Protein AF-A0A957IAV3-F1 (afdb_monomer)

Solvent-accessible surface area (backbone atoms only — not comparable to full-atom values): 12552 Å² total; per-residue (Å²): 127,67,93,88,61,56,62,47,82,46,64,81,56,90,71,54,72,67,38,50,51,42,23,48,51,36,22,53,51,32,30,63,71,33,34,33,56,62,55,10,52,50,42,13,27,52,41,26,57,69,34,88,86,41,91,60,59,61,33,72,31,67,40,79,50,69,76,49,88,79,44,55,89,37,64,67,85,51,81,76,72,75,71,65,86,61,83,60,73,84,53,47,44,76,43,73,88,25,53,22,56,80,76,81,78,80,64,60,70,59,53,51,51,52,39,52,43,74,70,36,90,85,54,88,76,85,87,86,84,78,68,87,90,75,43,64,58,31,53,52,19,47,35,71,75,59,43,90,60,94,69,101,74,86,87,67,80,61,74,93,81,47,61,80,83,50,50,46,57,56,51,20,54,53,36,44,72,64,73,50,83,43,20,57,60,22,21,55,42,45,63,44,80,92,49,59,71,66,62,28,48,54,55,22,49,66,42,68,109

Sequence (209 aa):
LAAGIPAVVAMQFSILDSSGIALAGAFYAALARGETLAAAVQAGRVALAQSDEGPGYDWGVPALYLRVPALQLVDPAGAVPPPPAGVSPAALINMQGLPLPRHFVGRKPELRQLRRALRDNQVKAVFVRGIGGIGKSSVVARLIQRPGTPLDGVLTIRGHEVDALDIPLKLASFLQGQGQPGHAAAASLLLDSRRDPASRAQQAAALVA

Radius of gyration: 25.56 Å; Cα contacts (8 Å, |Δi|>4): 225; chains: 1; bounding box: 59×38×64 Å

Secondary structure (DSSP, 8-state):
--TT--EEEEESS---HHHHHHHHHHHHHHHHTT-BHHHHHHHHHHHHHT-TTS-S-GGGSEEEEESSTT-B---TTS--PPPPS---GGGEEEETTEEEESS----HHHHHHHHHHHH-TT---------TTSSHHHHHHHHHHS-SS--S------TTSS-GGGHHHHHHHHHHHH--TTHHHHHHHHH-TTS-HHHHHHHHHHTT-

Structure (mmCIF, N/CA/C/O backbone):
data_AF-A0A957IAV3-F1
#
_entry.id   AF-A0A957IAV3-F1
#
loop_
_atom_site.group_PDB
_atom_site.id
_atom_site.type_symbol
_atom_site.label_atom_id
_atom_site.label_alt_id
_atom_site.label_comp_id
_atom_site.label_asym_id
_atom_site.label_entity_id
_atom_site.label_seq_id
_atom_site.pdbx_PDB_ins_code
_atom_site.Cartn_x
_atom_site.Cartn_y
_atom_site.Cartn_z
_atom_site.occupancy
_atom_site.B_iso_or_equiv
_atom_site.auth_seq_id
_atom_site.auth_comp_id
_atom_site.auth_asym_id
_atom_site.auth_atom_id
_atom_site.pdbx_PDB_model_num
ATOM 1 N N . LEU A 1 1 ? 21.233 -20.287 -18.070 1.00 60.69 1 LEU A N 1
ATOM 2 C CA . LEU A 1 1 ? 19.858 -19.882 -18.454 1.00 60.69 1 LEU A CA 1
ATOM 3 C C . LEU A 1 1 ? 19.010 -21.138 -18.588 1.00 60.69 1 LEU A C 1
ATOM 5 O O . LEU A 1 1 ? 19.394 -21.995 -19.378 1.00 60.69 1 LEU A O 1
ATOM 9 N N . ALA A 1 2 ? 17.925 -21.266 -17.816 1.00 63.84 2 ALA A N 1
ATOM 10 C CA . ALA A 1 2 ? 16.973 -22.369 -17.978 1.00 63.84 2 ALA A CA 1
ATOM 11 C C . ALA A 1 2 ? 16.445 -22.416 -19.425 1.00 63.84 2 ALA A C 1
ATOM 13 O O . ALA A 1 2 ? 16.396 -21.384 -20.104 1.00 63.84 2 ALA A O 1
ATOM 14 N N . ALA A 1 3 ? 16.091 -23.606 -19.911 1.00 71.62 3 ALA A N 1
ATOM 15 C CA . ALA A 1 3 ? 15.518 -23.763 -21.244 1.00 71.62 3 ALA A CA 1
ATO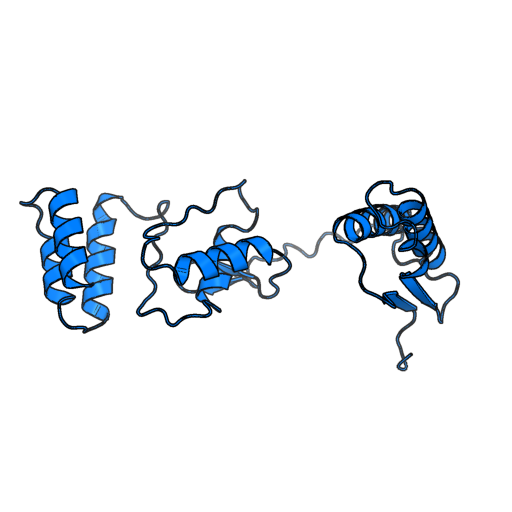M 16 C C . ALA A 1 3 ? 14.250 -22.893 -21.375 1.00 71.62 3 ALA A C 1
ATOM 18 O O . ALA A 1 3 ? 13.394 -22.917 -20.497 1.00 71.62 3 ALA A O 1
ATOM 19 N N . GLY A 1 4 ? 14.163 -22.093 -22.443 1.00 81.06 4 GLY A N 1
ATOM 20 C CA . GLY A 1 4 ? 12.996 -21.252 -22.746 1.00 81.06 4 GLY A CA 1
ATOM 21 C C . GLY A 1 4 ? 13.085 -19.772 -22.352 1.00 81.06 4 GLY A C 1
ATOM 22 O O . GLY A 1 4 ? 12.219 -19.008 -22.763 1.00 81.06 4 GLY A O 1
ATOM 23 N N . ILE A 1 5 ? 14.117 -19.322 -21.625 1.00 87.75 5 ILE A N 1
ATOM 24 C CA . ILE A 1 5 ? 14.277 -17.890 -21.297 1.00 87.75 5 ILE A CA 1
ATOM 25 C C . ILE A 1 5 ? 15.176 -17.202 -22.348 1.00 87.75 5 ILE A C 1
ATOM 27 O O . ILE A 1 5 ? 16.364 -17.543 -22.431 1.00 87.75 5 ILE A O 1
ATOM 31 N N . PRO A 1 6 ? 14.659 -16.241 -23.145 1.00 89.19 6 PRO A N 1
ATOM 32 C CA . PRO A 1 6 ? 15.409 -15.620 -24.243 1.00 89.19 6 PRO A CA 1
ATOM 33 C C . PRO A 1 6 ? 16.431 -14.577 -23.769 1.00 89.19 6 PRO A C 1
ATOM 35 O O . PRO A 1 6 ? 17.446 -14.361 -24.436 1.00 89.19 6 PRO A O 1
ATOM 38 N N . ALA A 1 7 ? 16.181 -13.950 -22.617 1.00 92.12 7 ALA A N 1
ATOM 39 C CA . ALA A 1 7 ? 17.055 -12.952 -22.022 1.00 92.12 7 ALA A CA 1
ATOM 40 C C . ALA A 1 7 ? 16.831 -12.812 -20.511 1.00 92.12 7 ALA A C 1
ATOM 42 O O . ALA A 1 7 ? 15.720 -13.017 -20.025 1.00 92.12 7 ALA A O 1
ATOM 43 N N . VAL A 1 8 ? 17.875 -12.421 -19.779 1.00 92.56 8 VAL A N 1
ATOM 44 C CA . VAL A 1 8 ? 17.802 -12.046 -18.360 1.00 92.56 8 VAL A CA 1
ATOM 45 C C . VAL A 1 8 ? 18.617 -10.779 -18.137 1.00 92.56 8 VAL A C 1
ATOM 47 O O . VAL A 1 8 ? 19.818 -10.766 -18.408 1.00 92.56 8 VAL A O 1
ATOM 50 N N . VAL A 1 9 ? 17.971 -9.741 -17.603 1.00 93.75 9 VAL A N 1
ATOM 51 C CA . VAL A 1 9 ? 18.652 -8.604 -16.972 1.00 93.75 9 VAL A CA 1
ATOM 52 C C . VAL A 1 9 ? 18.770 -8.918 -15.485 1.00 93.75 9 VAL A C 1
ATOM 54 O O . VAL A 1 9 ? 17.770 -9.193 -14.823 1.00 93.75 9 VAL A O 1
ATOM 57 N N . ALA A 1 10 ? 19.991 -8.917 -14.971 1.00 93.25 10 ALA A N 1
ATOM 58 C CA . ALA A 1 10 ? 20.317 -9.216 -13.585 1.00 93.25 10 ALA A CA 1
ATOM 59 C C . ALA A 1 10 ? 21.089 -8.055 -12.949 1.00 93.25 10 ALA A C 1
ATOM 61 O O . ALA A 1 10 ? 21.640 -7.206 -13.648 1.00 93.25 10 ALA A O 1
ATOM 62 N N . MET A 1 11 ? 21.164 -8.061 -11.620 1.00 93.88 11 MET A N 1
ATOM 63 C CA . MET A 1 11 ? 22.037 -7.178 -10.846 1.00 93.88 11 MET A CA 1
ATOM 64 C C . MET A 1 11 ? 23.068 -8.049 -10.133 1.00 93.88 11 MET A C 1
ATOM 66 O O . MET A 1 11 ? 22.683 -8.936 -9.372 1.00 93.88 11 MET A O 1
ATOM 70 N N . GLN A 1 12 ? 24.361 -7.839 -10.399 1.00 88.31 12 GLN A N 1
ATOM 71 C CA . GLN A 1 12 ? 25.426 -8.611 -9.738 1.00 88.31 12 GLN A CA 1
ATOM 72 C C . GLN A 1 12 ? 25.608 -8.211 -8.266 1.00 88.31 12 GLN A C 1
ATOM 74 O O . GLN A 1 12 ? 25.972 -9.038 -7.434 1.00 88.31 12 GLN A O 1
ATOM 79 N N . PHE A 1 13 ? 25.296 -6.956 -7.949 1.00 90.44 13 PHE A N 1
ATOM 80 C CA . PHE A 1 13 ? 25.359 -6.350 -6.624 1.00 90.44 13 PHE A CA 1
ATOM 81 C C . PHE A 1 13 ? 24.107 -5.501 -6.382 1.00 90.44 13 PHE A C 1
ATOM 83 O O . PHE A 1 13 ? 23.303 -5.280 -7.288 1.00 90.44 13 PHE A O 1
ATOM 90 N N . SER A 1 14 ? 23.921 -5.037 -5.147 1.00 90.00 14 SER A N 1
ATOM 91 C CA . SER A 1 14 ? 22.889 -4.036 -4.857 1.00 90.00 14 SER A CA 1
ATOM 92 C C . SER A 1 14 ? 23.377 -2.652 -5.279 1.00 90.00 14 SER A C 1
ATOM 94 O O . SER A 1 14 ? 24.544 -2.336 -5.073 1.00 90.00 14 SER A O 1
ATOM 96 N N . ILE A 1 15 ? 22.472 -1.847 -5.828 1.00 90.75 15 ILE A N 1
ATOM 97 C CA . ILE A 1 15 ? 22.688 -0.429 -6.148 1.00 90.75 15 ILE A CA 1
ATOM 98 C C . ILE A 1 15 ? 21.859 0.442 -5.202 1.00 90.75 15 ILE A C 1
ATOM 100 O O . ILE A 1 15 ? 20.931 -0.059 -4.554 1.00 90.75 15 ILE A O 1
ATOM 104 N N . LEU A 1 16 ? 22.171 1.735 -5.123 1.00 89.38 16 LEU A N 1
ATOM 105 C CA . LEU A 1 16 ? 21.361 2.687 -4.357 1.00 89.38 16 LEU A CA 1
ATOM 106 C C . LEU A 1 16 ? 19.964 2.868 -4.972 1.00 89.38 16 LEU A C 1
ATOM 108 O O . LEU A 1 16 ? 19.760 2.651 -6.167 1.00 89.38 16 LEU A O 1
ATOM 112 N N . ASP A 1 17 ? 18.998 3.317 -4.165 1.00 87.75 17 ASP A N 1
ATOM 113 C CA . ASP A 1 17 ? 17.632 3.590 -4.640 1.00 87.75 17 ASP A CA 1
ATOM 114 C C . ASP A 1 17 ? 17.621 4.675 -5.739 1.00 87.75 17 ASP A C 1
ATOM 116 O O . ASP A 1 17 ? 16.928 4.514 -6.744 1.00 87.75 17 ASP A O 1
ATOM 120 N N . SER A 1 18 ? 18.423 5.741 -5.595 1.00 88.56 18 SER A N 1
ATOM 121 C CA . SER A 1 18 ? 18.593 6.800 -6.609 1.00 88.56 18 SER A CA 1
ATOM 122 C C . SER A 1 18 ? 19.147 6.240 -7.922 1.00 88.56 18 SER A C 1
ATOM 124 O O . SER A 1 18 ? 18.576 6.459 -8.991 1.00 88.56 18 SER A O 1
ATOM 126 N N . SER A 1 19 ? 20.193 5.418 -7.837 1.00 92.75 19 SER A N 1
ATOM 127 C CA . SER A 1 19 ? 20.778 4.699 -8.971 1.00 92.75 19 SER A CA 1
ATOM 128 C C . SER A 1 19 ? 19.761 3.772 -9.640 1.00 92.75 19 SER A C 1
ATOM 130 O O . SER A 1 19 ? 19.657 3.738 -10.864 1.00 92.75 19 SER A O 1
ATOM 132 N N . GLY A 1 20 ? 18.938 3.070 -8.858 1.00 92.06 20 GLY A N 1
ATOM 133 C CA . GLY A 1 20 ? 17.846 2.245 -9.372 1.00 92.06 20 GLY A CA 1
ATOM 134 C C . GLY A 1 20 ? 16.803 3.044 -10.155 1.00 92.06 20 GLY A C 1
ATOM 135 O O . GLY A 1 20 ? 16.347 2.582 -11.202 1.00 92.06 20 GLY A O 1
ATOM 136 N N . ILE A 1 21 ? 16.457 4.249 -9.693 1.00 92.31 21 ILE A N 1
ATOM 137 C CA . ILE A 1 21 ? 15.542 5.159 -10.397 1.00 92.31 21 ILE A CA 1
ATOM 138 C C . ILE A 1 21 ? 16.163 5.631 -11.717 1.00 92.31 21 ILE A C 1
ATOM 140 O O . ILE A 1 21 ? 15.499 5.546 -12.751 1.00 92.31 21 ILE A O 1
ATOM 144 N N . ALA A 1 22 ? 17.425 6.071 -11.707 1.00 93.62 22 ALA A N 1
ATOM 145 C CA . ALA A 1 22 ? 18.131 6.525 -12.908 1.00 93.62 22 ALA A CA 1
ATOM 146 C C . ALA A 1 22 ? 18.255 5.406 -13.957 1.00 93.62 22 ALA A C 1
ATOM 148 O O . ALA A 1 22 ? 17.904 5.594 -15.127 1.00 93.62 22 ALA A O 1
ATOM 149 N N . LEU A 1 23 ? 18.669 4.213 -13.516 1.00 95.50 23 LEU A N 1
ATOM 150 C CA . LEU A 1 23 ? 18.754 3.017 -14.348 1.00 95.50 23 LEU A CA 1
ATOM 151 C C . LEU A 1 23 ? 17.400 2.682 -14.975 1.00 95.50 23 LEU A C 1
ATOM 153 O O . LEU A 1 23 ? 17.315 2.512 -16.189 1.00 95.50 23 LEU A O 1
ATOM 157 N N . ALA A 1 24 ? 16.345 2.596 -14.159 1.00 96.06 24 ALA A N 1
ATOM 158 C CA . ALA A 1 24 ? 15.004 2.269 -14.627 1.00 96.06 24 ALA A CA 1
ATOM 159 C C . ALA A 1 24 ? 14.477 3.320 -15.611 1.00 96.06 24 ALA A C 1
ATOM 161 O O . ALA A 1 24 ? 13.909 2.952 -16.637 1.00 96.06 24 ALA A O 1
ATOM 162 N N . GLY A 1 25 ? 14.694 4.608 -15.334 1.00 96.75 25 GLY A N 1
ATOM 163 C CA . GLY A 1 25 ? 14.275 5.704 -16.203 1.00 96.75 25 GLY A CA 1
ATOM 164 C C . GLY A 1 25 ? 14.859 5.580 -17.609 1.00 96.75 25 GLY A C 1
ATOM 165 O O . GLY A 1 25 ? 14.109 5.533 -18.582 1.00 96.75 25 GLY A O 1
ATOM 166 N N . ALA A 1 26 ? 16.183 5.451 -17.720 1.00 97.56 26 ALA A N 1
ATOM 167 C CA . ALA A 1 26 ? 16.849 5.325 -19.015 1.00 97.56 26 ALA A CA 1
ATOM 168 C C . ALA A 1 26 ? 16.538 3.992 -19.716 1.00 97.56 26 ALA A C 1
ATOM 170 O O . ALA A 1 26 ? 16.242 3.976 -20.912 1.00 97.56 26 ALA A O 1
ATOM 171 N N . PHE A 1 27 ? 16.545 2.883 -18.971 1.00 97.75 27 PHE A N 1
ATOM 172 C CA . PHE A 1 27 ? 16.258 1.549 -19.497 1.00 97.75 27 PHE A CA 1
ATOM 173 C C . PHE A 1 27 ? 14.838 1.446 -20.070 1.00 97.75 27 PHE A C 1
ATOM 175 O O . PHE A 1 27 ? 14.659 1.031 -21.216 1.00 97.75 27 PHE A O 1
ATOM 182 N N . TYR A 1 28 ? 13.816 1.852 -19.308 1.00 97.12 28 TYR A N 1
ATOM 183 C CA . TYR A 1 28 ? 12.432 1.787 -19.780 1.00 97.12 28 TYR A CA 1
ATOM 184 C C . TYR A 1 28 ? 12.137 2.823 -20.866 1.00 97.12 28 TYR A C 1
ATOM 186 O O . TYR A 1 28 ? 11.334 2.532 -21.749 1.00 97.12 28 TYR A O 1
ATOM 194 N N . ALA A 1 29 ? 12.801 3.984 -20.865 1.00 97.38 29 ALA A N 1
ATOM 195 C CA . ALA A 1 29 ? 12.681 4.948 -21.959 1.00 97.38 29 ALA A CA 1
ATOM 196 C C . ALA A 1 29 ? 13.213 4.382 -23.286 1.00 97.38 29 ALA A C 1
ATOM 198 O O . ALA A 1 29 ? 12.552 4.517 -24.314 1.00 97.38 29 ALA A O 1
ATOM 199 N N . ALA A 1 30 ? 14.368 3.712 -23.267 1.00 97.38 30 ALA A N 1
ATOM 200 C CA . ALA A 1 30 ? 14.921 3.040 -24.441 1.00 97.38 30 ALA A CA 1
ATOM 201 C C . ALA A 1 30 ? 13.989 1.928 -24.953 1.00 97.38 30 ALA A C 1
ATOM 203 O O . ALA A 1 30 ? 13.666 1.886 -26.140 1.00 97.38 30 ALA A O 1
ATOM 204 N N . LEU A 1 31 ? 13.470 1.082 -24.054 1.00 96.19 31 LEU A N 1
ATOM 205 C CA . LEU A 1 31 ? 12.482 0.066 -24.430 1.00 96.19 31 LEU A CA 1
ATOM 206 C C . LEU A 1 31 ? 11.215 0.683 -25.025 1.00 96.19 31 LEU A C 1
ATOM 208 O O . LEU A 1 31 ? 10.731 0.199 -26.038 1.00 96.19 31 LEU A O 1
ATOM 212 N N . ALA A 1 32 ? 10.690 1.761 -24.440 1.00 94.06 32 ALA A N 1
ATOM 213 C CA . ALA A 1 32 ? 9.497 2.435 -24.949 1.00 94.06 32 ALA A CA 1
ATOM 214 C C . ALA A 1 32 ? 9.692 3.006 -26.366 1.00 94.06 32 ALA A C 1
ATOM 216 O O . ALA A 1 32 ? 8.729 3.100 -27.120 1.00 94.06 32 ALA A O 1
ATOM 217 N N . ARG A 1 33 ? 10.932 3.341 -26.751 1.00 94.75 33 ARG A N 1
ATOM 218 C CA . ARG A 1 33 ? 11.301 3.731 -28.123 1.00 94.75 33 ARG A CA 1
ATOM 219 C C . ARG A 1 33 ? 11.495 2.547 -29.079 1.00 94.75 33 ARG A C 1
ATOM 221 O O . ARG A 1 33 ? 11.858 2.760 -30.230 1.00 94.75 33 ARG A O 1
ATOM 228 N N . GLY A 1 34 ? 11.272 1.314 -28.625 1.00 94.12 34 GLY A N 1
ATOM 229 C CA . GLY A 1 34 ? 11.475 0.101 -29.418 1.00 94.12 34 GLY A CA 1
ATOM 230 C C . GLY A 1 34 ? 12.934 -0.321 -29.559 1.00 94.12 34 GLY A C 1
ATOM 231 O O . GLY A 1 34 ? 13.271 -1.111 -30.442 1.00 94.12 34 GLY A O 1
ATOM 232 N N . GLU A 1 35 ? 13.831 0.200 -28.723 1.00 95.94 35 GLU A N 1
ATOM 233 C CA . GLU A 1 35 ? 15.232 -0.205 -28.766 1.00 95.94 35 GLU A CA 1
ATOM 234 C C . GLU A 1 35 ? 15.403 -1.673 -28.333 1.00 95.94 35 GLU A C 1
ATOM 236 O O . GLU A 1 35 ? 14.577 -2.255 -27.620 1.00 95.94 35 GLU A O 1
ATOM 241 N N . THR A 1 36 ? 16.499 -2.298 -28.773 1.00 95.88 36 THR A N 1
ATOM 242 C CA . THR A 1 36 ? 16.826 -3.669 -28.361 1.00 95.88 36 THR A CA 1
ATOM 243 C C . THR A 1 36 ? 17.108 -3.728 -26.863 1.00 95.88 36 THR A C 1
ATOM 245 O O . THR A 1 36 ? 17.552 -2.756 -26.249 1.00 95.88 36 THR A O 1
ATOM 248 N N . LEU A 1 37 ? 16.931 -4.905 -26.262 1.00 95.31 37 LEU A N 1
ATOM 249 C CA . LEU A 1 37 ? 17.225 -5.094 -24.843 1.00 95.31 37 LEU A CA 1
ATOM 250 C C . LEU A 1 37 ? 18.690 -4.764 -24.494 1.00 95.31 37 LEU A C 1
ATOM 252 O O . LEU A 1 37 ? 18.966 -4.243 -23.416 1.00 95.31 37 LEU A O 1
ATOM 256 N N . ALA A 1 38 ? 19.624 -5.022 -25.416 1.00 95.69 38 ALA A N 1
ATOM 257 C CA . ALA A 1 38 ? 21.028 -4.646 -25.265 1.00 95.69 38 ALA A CA 1
ATOM 258 C C . ALA A 1 38 ? 21.224 -3.123 -25.227 1.00 95.69 38 ALA A C 1
ATOM 260 O O . ALA A 1 38 ? 21.911 -2.622 -24.336 1.00 95.69 38 ALA A O 1
ATOM 261 N N . ALA A 1 39 ? 20.590 -2.395 -26.151 1.00 96.62 39 ALA A N 1
ATOM 262 C CA . ALA A 1 39 ? 20.636 -0.936 -26.191 1.00 96.62 39 ALA A CA 1
ATOM 263 C C . ALA A 1 39 ? 20.006 -0.319 -24.935 1.00 96.62 39 ALA A C 1
ATOM 265 O O . ALA A 1 39 ? 20.594 0.575 -24.331 1.00 96.62 39 ALA A O 1
ATOM 266 N N . ALA A 1 40 ? 18.889 -0.873 -24.461 1.00 97.50 40 ALA A N 1
ATOM 267 C CA . ALA A 1 40 ? 18.248 -0.417 -23.234 1.00 97.50 40 ALA A CA 1
ATOM 268 C C . ALA A 1 40 ? 19.137 -0.598 -21.993 1.00 97.50 40 ALA A C 1
ATOM 270 O O . ALA A 1 40 ? 19.259 0.323 -21.183 1.00 97.50 40 ALA A O 1
ATOM 271 N N . VAL A 1 41 ? 19.803 -1.754 -21.840 1.00 96.94 41 VAL A N 1
ATOM 272 C CA . VAL A 1 41 ? 20.773 -1.953 -20.745 1.00 96.94 41 VAL A CA 1
ATOM 273 C C . VAL A 1 41 ? 21.937 -0.977 -20.876 1.00 96.94 41 VAL A C 1
ATOM 275 O O . VAL A 1 41 ? 22.348 -0.394 -19.875 1.00 96.94 41 VAL A O 1
ATOM 278 N N . GLN A 1 42 ? 22.441 -0.753 -22.091 1.00 97.25 42 GLN A N 1
ATOM 279 C CA . GLN A 1 42 ? 23.523 0.197 -22.324 1.00 97.25 42 GLN A CA 1
ATOM 280 C C . GLN A 1 42 ? 23.124 1.631 -21.947 1.00 97.25 42 GLN A C 1
ATOM 282 O O . GLN A 1 42 ? 23.876 2.293 -21.236 1.00 97.25 42 GLN A O 1
ATOM 287 N N . ALA A 1 43 ? 21.937 2.091 -22.347 1.00 97.75 43 ALA A N 1
ATOM 288 C CA . ALA A 1 43 ? 21.401 3.394 -21.955 1.00 97.75 43 ALA A CA 1
ATOM 289 C C . ALA A 1 43 ? 21.296 3.519 -20.426 1.00 97.75 43 ALA A C 1
ATOM 291 O O . ALA A 1 43 ? 21.694 4.529 -19.848 1.00 97.75 43 ALA A O 1
ATOM 292 N N . GLY A 1 44 ? 20.843 2.452 -19.767 1.00 96.75 44 GLY A N 1
ATOM 293 C CA . GLY A 1 44 ? 20.824 2.338 -18.314 1.00 96.75 44 GLY A CA 1
ATOM 294 C C . GLY A 1 44 ? 22.200 2.497 -17.660 1.00 96.75 44 GLY A C 1
ATOM 295 O O . GLY A 1 44 ? 22.349 3.249 -16.700 1.00 96.75 44 GLY A O 1
ATOM 296 N N . ARG A 1 45 ? 23.228 1.830 -18.198 1.00 96.44 45 ARG A N 1
ATOM 297 C CA . ARG A 1 45 ? 24.611 1.954 -17.705 1.00 96.44 45 ARG A CA 1
ATOM 298 C C . ARG A 1 45 ? 25.174 3.358 -17.907 1.00 96.44 45 ARG A C 1
ATOM 300 O O . ARG A 1 45 ? 25.835 3.867 -17.011 1.00 96.44 45 ARG A O 1
ATOM 307 N N . VAL A 1 46 ? 24.894 3.991 -19.047 1.00 96.44 46 VAL A N 1
ATOM 308 C CA . VAL A 1 46 ? 25.306 5.379 -19.312 1.00 96.44 46 VAL A CA 1
ATOM 309 C C . VAL A 1 46 ? 24.665 6.332 -18.304 1.00 96.44 46 VAL A C 1
ATOM 311 O O . VAL A 1 46 ? 25.371 7.149 -17.723 1.00 96.44 46 VAL A O 1
ATOM 314 N N . ALA A 1 47 ? 23.367 6.180 -18.024 1.00 95.38 47 ALA A N 1
ATOM 315 C CA . ALA A 1 47 ? 22.681 6.997 -17.024 1.00 95.38 47 ALA A CA 1
ATOM 316 C C . ALA A 1 47 ? 23.274 6.823 -15.617 1.00 95.38 47 ALA A C 1
ATOM 318 O O . ALA A 1 47 ? 23.435 7.798 -14.892 1.00 95.38 47 ALA A O 1
ATOM 319 N N . LEU A 1 48 ? 23.657 5.598 -15.245 1.00 94.50 48 LEU A N 1
ATOM 320 C CA . LEU A 1 48 ? 24.360 5.341 -13.986 1.00 94.50 48 LEU A CA 1
ATOM 321 C C . LEU A 1 48 ? 25.756 5.971 -13.949 1.00 94.50 48 LEU A C 1
ATOM 323 O O . LEU A 1 48 ? 26.153 6.494 -12.914 1.00 94.50 48 LEU A O 1
ATOM 327 N N . ALA A 1 49 ? 26.495 5.931 -15.059 1.00 92.06 49 ALA A N 1
ATOM 328 C CA . ALA A 1 49 ? 27.827 6.526 -15.154 1.00 92.06 49 ALA A CA 1
ATOM 329 C C . ALA A 1 49 ? 27.796 8.065 -15.102 1.00 92.06 49 ALA A C 1
ATOM 331 O O . ALA A 1 49 ? 28.768 8.679 -14.679 1.00 92.06 49 ALA A O 1
ATOM 332 N N . GLN A 1 50 ? 26.690 8.676 -15.531 1.00 90.31 50 GLN A N 1
ATOM 333 C CA . GLN A 1 50 ? 26.474 10.127 -15.534 1.00 90.31 50 GLN A CA 1
ATOM 334 C C . GLN A 1 50 ? 25.744 10.638 -14.282 1.00 90.31 50 GLN A C 1
ATOM 336 O O . GLN A 1 50 ? 25.481 11.831 -14.172 1.00 90.31 50 GLN A O 1
ATOM 341 N N . SER A 1 51 ? 25.364 9.751 -13.362 1.00 85.25 51 SER A N 1
ATOM 342 C CA . SER A 1 51 ? 24.595 10.113 -12.175 1.00 85.25 51 SER A CA 1
ATOM 343 C C . SER A 1 51 ? 25.502 10.656 -11.072 1.00 85.25 51 SER A C 1
ATOM 345 O O . SER A 1 51 ? 26.229 9.887 -10.444 1.00 85.25 51 SER A O 1
ATOM 347 N N . ASP A 1 52 ? 25.348 11.937 -10.738 1.00 78.94 52 ASP A N 1
ATOM 348 C CA . ASP A 1 52 ? 26.064 12.586 -9.626 1.00 78.94 52 ASP A CA 1
ATOM 349 C C . ASP A 1 52 ? 25.616 12.087 -8.236 1.00 78.94 52 ASP A C 1
ATOM 351 O O . ASP A 1 52 ? 26.337 12.219 -7.251 1.00 78.94 52 ASP A O 1
ATOM 355 N N . GLU A 1 53 ? 24.427 11.483 -8.143 1.00 75.94 53 GLU A N 1
ATOM 356 C CA . GLU A 1 53 ? 23.858 10.963 -6.888 1.00 75.94 53 GLU A CA 1
ATOM 357 C C . GLU A 1 53 ? 24.267 9.511 -6.568 1.00 75.94 53 GLU A C 1
ATOM 359 O O . GLU A 1 53 ? 23.850 8.954 -5.548 1.00 75.94 53 GLU A O 1
ATOM 364 N N . GLY A 1 54 ? 25.021 8.860 -7.460 1.00 71.69 54 GLY A N 1
ATOM 365 C CA . GLY A 1 54 ? 25.428 7.460 -7.332 1.00 71.69 54 GLY A CA 1
ATOM 366 C C . GLY A 1 54 ? 26.887 7.315 -6.892 1.00 71.69 54 GLY A C 1
ATOM 367 O O . GLY A 1 54 ? 27.662 8.263 -6.972 1.00 71.69 54 GLY A O 1
ATOM 368 N N . PRO A 1 55 ? 27.329 6.112 -6.495 1.00 76.56 55 PRO A N 1
ATOM 369 C CA . PRO A 1 55 ? 28.705 5.885 -6.055 1.00 76.56 55 PRO A CA 1
ATOM 370 C C . PRO A 1 55 ? 29.733 5.873 -7.211 1.00 76.56 55 PRO A C 1
ATOM 372 O O . PRO A 1 55 ? 30.894 5.529 -7.007 1.00 76.56 55 PRO A O 1
ATOM 375 N N . GLY A 1 56 ? 29.324 6.207 -8.441 1.00 78.12 56 GLY A N 1
ATOM 376 C CA . GLY A 1 56 ? 30.184 6.298 -9.628 1.00 78.12 56 GLY A CA 1
ATOM 377 C C . GLY A 1 56 ? 30.571 4.962 -10.276 1.00 78.12 56 GLY A C 1
ATOM 378 O O . GLY A 1 56 ? 30.993 4.945 -11.429 1.00 78.12 56 GLY A O 1
ATOM 379 N N . TYR A 1 57 ? 30.392 3.829 -9.590 1.00 86.19 57 TYR A N 1
ATOM 380 C CA . TYR A 1 57 ? 30.713 2.488 -10.109 1.00 86.19 57 TYR A CA 1
ATOM 381 C C . TYR A 1 57 ? 29.492 1.586 -10.349 1.00 86.19 57 TYR A C 1
ATOM 383 O O . TYR A 1 57 ? 29.633 0.489 -10.890 1.00 86.19 57 TYR A O 1
ATOM 391 N N . ASP A 1 58 ? 28.282 2.049 -10.018 1.00 92.06 58 ASP A N 1
ATOM 392 C CA . ASP A 1 58 ? 27.049 1.264 -10.184 1.00 92.06 58 ASP A CA 1
ATOM 393 C C . ASP A 1 58 ? 26.760 0.901 -11.649 1.00 92.06 58 ASP A C 1
ATOM 395 O O . ASP A 1 58 ? 26.073 -0.083 -11.919 1.00 92.06 58 ASP A O 1
ATOM 399 N N . TRP A 1 59 ? 27.329 1.629 -12.615 1.00 93.38 59 TRP A N 1
ATOM 400 C CA . TRP A 1 59 ? 27.178 1.343 -14.046 1.00 93.38 59 TRP A CA 1
ATOM 401 C C . TRP A 1 59 ? 27.647 -0.068 -14.442 1.00 93.38 59 TRP A C 1
ATOM 403 O O . TRP A 1 59 ? 27.149 -0.623 -15.422 1.00 93.38 59 TRP A O 1
ATOM 413 N N . GLY A 1 60 ? 28.576 -0.668 -13.689 1.00 93.06 60 GLY A N 1
ATOM 414 C CA . GLY A 1 60 ? 29.070 -2.027 -13.934 1.00 93.06 60 GLY A CA 1
ATOM 415 C C . GLY A 1 60 ? 28.150 -3.133 -13.402 1.00 93.06 60 GLY A C 1
ATOM 416 O O . GLY A 1 60 ? 28.312 -4.294 -13.771 1.00 93.06 60 GLY A O 1
ATOM 417 N N . VAL A 1 61 ? 27.179 -2.791 -12.550 1.00 95.25 61 VAL A N 1
ATOM 418 C CA . VAL A 1 61 ? 26.354 -3.756 -11.809 1.00 95.25 61 VAL A CA 1
ATOM 419 C C . VAL A 1 61 ? 25.285 -4.456 -12.666 1.00 95.25 61 VAL A C 1
ATOM 421 O O . VAL A 1 61 ? 25.110 -5.673 -12.500 1.00 95.25 61 VAL A O 1
ATOM 424 N N . PRO A 1 62 ? 24.556 -3.768 -13.573 1.00 96.38 62 PRO A N 1
ATOM 425 C CA . PRO A 1 62 ? 23.572 -4.421 -14.429 1.00 96.38 62 PRO A CA 1
ATOM 426 C C . PRO A 1 62 ? 24.250 -5.400 -15.389 1.00 96.38 62 PRO A C 1
ATOM 428 O O . PRO A 1 62 ? 25.090 -5.009 -16.204 1.00 96.38 62 PRO A O 1
ATOM 431 N N . ALA A 1 63 ? 23.852 -6.668 -15.343 1.00 94.94 63 ALA A N 1
ATOM 432 C CA . ALA A 1 63 ? 24.335 -7.721 -16.227 1.00 94.94 63 ALA A CA 1
ATOM 433 C C . ALA A 1 63 ? 23.224 -8.184 -17.168 1.00 94.94 63 ALA A C 1
ATOM 435 O O . ALA A 1 63 ? 22.081 -8.372 -16.756 1.00 94.94 63 ALA A O 1
ATOM 436 N N . LEU A 1 64 ? 23.569 -8.397 -18.435 1.00 94.56 64 LEU A N 1
ATOM 437 C CA . LEU A 1 64 ? 22.636 -8.862 -19.450 1.00 94.56 64 LEU A CA 1
ATOM 438 C C . LEU A 1 64 ? 23.106 -10.201 -20.013 1.00 94.56 64 LEU A C 1
ATOM 440 O O . LEU A 1 64 ? 24.190 -10.299 -20.582 1.00 94.56 64 LEU A O 1
ATOM 444 N N . TYR A 1 65 ? 22.258 -11.216 -19.885 1.00 92.69 65 TYR A N 1
ATOM 445 C CA . TYR A 1 65 ? 22.447 -12.524 -20.497 1.00 92.69 65 TYR A CA 1
ATOM 446 C C . TYR A 1 65 ? 21.451 -12.666 -21.644 1.00 92.69 65 TYR A C 1
ATOM 448 O O . TYR A 1 65 ? 20.244 -12.718 -21.407 1.00 92.69 65 TYR A O 1
ATOM 456 N N . LEU A 1 66 ? 21.947 -12.731 -22.879 1.00 91.19 66 LEU A N 1
ATOM 457 C CA . LEU A 1 66 ? 21.126 -12.861 -24.083 1.00 91.19 66 LEU A CA 1
ATOM 458 C C . LEU A 1 66 ? 21.323 -14.224 -24.730 1.00 91.19 66 LEU A C 1
ATOM 460 O O . LEU A 1 66 ? 22.445 -14.703 -24.873 1.00 91.19 66 LEU A O 1
ATOM 464 N N . ARG A 1 67 ? 20.217 -14.808 -25.188 1.00 88.81 67 ARG A N 1
ATOM 465 C CA . ARG A 1 67 ? 20.218 -15.891 -26.178 1.00 88.81 67 ARG A CA 1
ATOM 466 C C . ARG A 1 67 ? 19.828 -15.378 -27.566 1.00 88.81 67 ARG A C 1
ATOM 468 O O . ARG A 1 67 ? 20.246 -15.956 -28.561 1.00 88.81 67 ARG A O 1
ATOM 475 N N . VAL A 1 68 ? 19.053 -14.292 -27.622 1.00 86.19 68 VAL A N 1
ATOM 476 C CA . VAL A 1 68 ? 18.592 -13.640 -28.856 1.00 86.19 68 VAL A CA 1
ATOM 477 C C . VAL A 1 68 ? 19.179 -12.220 -28.915 1.00 86.19 68 VAL A C 1
ATOM 479 O O . VAL A 1 68 ? 18.709 -11.352 -28.179 1.00 86.19 68 VAL A O 1
ATOM 482 N N . PRO A 1 69 ? 20.210 -11.961 -29.745 1.00 77.94 69 PRO A N 1
ATOM 483 C CA . PRO A 1 69 ? 20.943 -10.688 -29.742 1.00 77.94 69 PRO A CA 1
ATOM 484 C C . PRO A 1 69 ? 20.105 -9.453 -30.104 1.00 77.94 69 PRO A C 1
ATOM 486 O O . PRO A 1 69 ? 20.344 -8.374 -29.571 1.00 77.94 69 PRO A O 1
ATOM 489 N N . ALA A 1 70 ? 19.108 -9.611 -30.976 1.00 85.50 70 ALA A N 1
ATOM 490 C CA . ALA A 1 70 ? 18.259 -8.524 -31.469 1.00 85.50 70 ALA A CA 1
ATOM 491 C C . ALA A 1 70 ? 16.862 -8.516 -30.822 1.00 85.50 70 ALA A C 1
ATOM 493 O O . ALA A 1 70 ? 15.882 -8.136 -31.455 1.00 85.50 70 ALA A O 1
ATOM 494 N N . LEU A 1 71 ? 16.745 -8.976 -29.571 1.00 88.88 71 LEU A N 1
ATOM 495 C CA . LEU A 1 71 ? 15.454 -9.038 -28.889 1.00 88.88 71 LEU A CA 1
ATOM 496 C C . LEU A 1 71 ? 14.899 -7.626 -28.632 1.00 88.88 71 LEU A C 1
ATOM 498 O O . LEU A 1 71 ? 15.418 -6.896 -27.784 1.00 88.88 71 LEU A O 1
ATOM 502 N N . GLN A 1 72 ? 13.825 -7.276 -29.338 1.00 91.38 7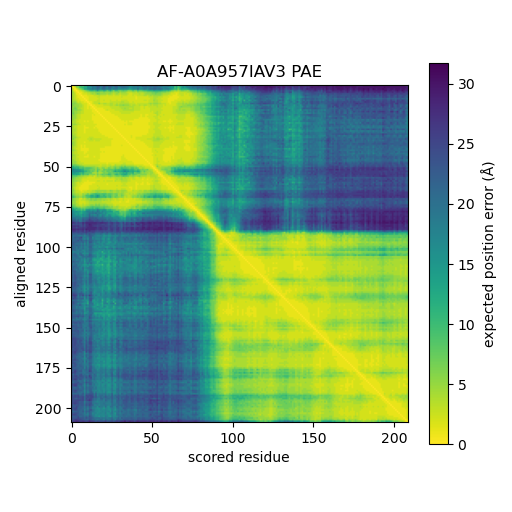2 GLN A N 1
ATOM 503 C CA . GLN A 1 72 ? 12.975 -6.121 -29.058 1.00 91.38 72 GLN A CA 1
ATOM 504 C C . GLN A 1 72 ? 11.752 -6.586 -28.269 1.00 91.38 72 GLN A C 1
ATOM 506 O O . GLN A 1 72 ? 11.106 -7.568 -28.630 1.00 91.38 72 GLN A O 1
ATOM 511 N N . LEU A 1 73 ? 11.467 -5.905 -27.160 1.00 89.81 73 LEU A N 1
ATOM 512 C CA . LEU A 1 73 ? 10.328 -6.236 -26.296 1.00 89.81 73 LEU A CA 1
ATOM 513 C C . LEU A 1 73 ? 9.083 -5.409 -26.616 1.00 89.81 73 LEU A C 1
ATOM 515 O O . LEU A 1 73 ? 7.975 -5.820 -26.287 1.00 89.81 73 LEU A O 1
ATOM 519 N N . VAL A 1 74 ? 9.280 -4.238 -27.213 1.00 90.81 74 VAL A N 1
ATOM 520 C CA . VAL A 1 74 ? 8.230 -3.271 -27.511 1.00 90.81 74 VAL A CA 1
ATOM 521 C C . VAL A 1 74 ? 8.339 -2.929 -28.985 1.00 90.81 74 VAL A C 1
ATOM 523 O O . VAL A 1 74 ? 9.410 -2.544 -29.450 1.00 90.81 74 VAL A O 1
ATOM 526 N N . ASP A 1 75 ? 7.230 -3.066 -29.698 1.00 89.88 75 ASP A N 1
ATOM 527 C CA . ASP A 1 75 ? 7.057 -2.471 -31.015 1.00 89.88 75 ASP A CA 1
ATOM 528 C C . ASP A 1 75 ? 6.312 -1.136 -30.832 1.00 89.88 75 ASP A C 1
ATOM 530 O O . ASP A 1 75 ? 5.117 -1.153 -30.527 1.00 89.88 75 ASP A O 1
ATOM 534 N N . PRO A 1 76 ? 6.990 0.019 -30.956 1.00 84.81 76 PRO A N 1
ATOM 535 C CA . PRO A 1 76 ? 6.378 1.328 -30.740 1.00 84.81 76 PRO A CA 1
ATOM 536 C C . PRO A 1 76 ? 5.386 1.711 -31.847 1.00 84.81 76 PRO A C 1
ATOM 538 O O . PRO A 1 76 ? 4.544 2.578 -31.626 1.00 84.81 76 PRO A O 1
ATOM 541 N N . ALA A 1 77 ? 5.481 1.085 -33.026 1.00 85.56 77 ALA A N 1
ATOM 542 C CA . ALA A 1 77 ? 4.531 1.252 -34.124 1.00 85.56 77 ALA A CA 1
ATOM 543 C C . ALA A 1 77 ? 3.435 0.173 -34.113 1.00 85.56 77 ALA A C 1
ATOM 545 O O . ALA A 1 77 ? 2.448 0.278 -34.847 1.00 85.56 77 ALA A O 1
ATOM 546 N N . GLY A 1 78 ? 3.601 -0.854 -33.279 1.00 80.69 78 GLY A N 1
ATOM 547 C CA . GLY A 1 78 ? 2.650 -1.935 -33.113 1.00 80.69 78 GLY A CA 1
ATOM 548 C C . GLY A 1 78 ? 1.312 -1.408 -32.611 1.00 80.69 78 GLY A C 1
ATOM 549 O O . GLY A 1 78 ? 1.244 -0.566 -31.712 1.00 80.69 78 GLY A O 1
ATOM 550 N N . ALA A 1 79 ? 0.222 -1.919 -33.184 1.00 73.44 79 ALA A N 1
ATOM 551 C CA . ALA A 1 79 ? -1.106 -1.635 -32.668 1.00 73.44 79 ALA A CA 1
ATOM 552 C C . ALA A 1 79 ? -1.159 -2.079 -31.202 1.00 73.44 79 ALA A C 1
ATOM 554 O O . ALA A 1 79 ? -1.012 -3.265 -30.904 1.00 73.44 79 ALA A O 1
ATOM 555 N N . VAL A 1 80 ? -1.367 -1.129 -30.288 1.00 69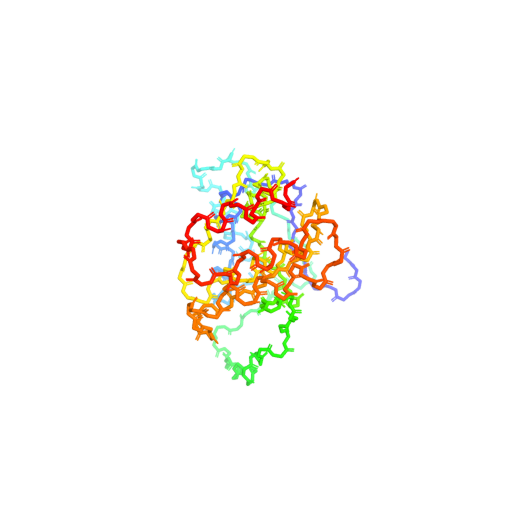.38 80 VAL A N 1
ATOM 556 C CA . VAL A 1 80 ? -1.652 -1.453 -28.892 1.00 69.38 80 VAL A CA 1
ATOM 557 C C . VAL A 1 80 ? -2.954 -2.251 -28.922 1.00 69.38 80 VAL A C 1
ATOM 559 O O . VAL A 1 80 ? -3.979 -1.683 -29.318 1.00 69.38 80 VAL A O 1
ATOM 562 N N . PRO A 1 81 ? -2.950 -3.557 -28.580 1.00 69.31 81 PRO A N 1
ATOM 563 C CA . PRO A 1 81 ? -4.201 -4.286 -28.483 1.00 69.31 81 PRO A CA 1
ATOM 564 C C . PRO A 1 81 ? -5.096 -3.493 -27.531 1.00 69.31 81 PRO A C 1
ATOM 566 O O . PRO A 1 81 ? -4.578 -2.962 -26.538 1.00 69.31 81 PRO A O 1
ATOM 569 N N . PRO A 1 82 ? -6.400 -3.349 -27.834 1.00 67.56 82 PRO A N 1
ATOM 570 C CA . PRO A 1 82 ? -7.296 -2.622 -26.951 1.00 67.56 82 PRO A CA 1
ATOM 571 C C . PRO A 1 82 ? -7.057 -3.148 -25.535 1.00 67.56 82 PRO A C 1
ATOM 573 O O . PRO A 1 82 ? -6.946 -4.372 -25.374 1.00 67.56 82 PRO A O 1
ATOM 576 N N . PRO A 1 83 ? -6.878 -2.257 -24.537 1.00 61.19 83 PRO A N 1
ATOM 577 C CA . PRO A 1 83 ? -6.617 -2.695 -23.177 1.00 61.19 83 PRO A CA 1
ATOM 578 C C . PRO A 1 83 ? -7.647 -3.776 -22.856 1.00 61.19 83 PRO A C 1
ATOM 580 O O . PRO A 1 83 ? -8.824 -3.563 -23.177 1.00 61.19 83 PRO A O 1
ATOM 583 N N . PRO A 1 84 ? -7.231 -4.944 -22.322 1.00 60.66 84 PRO A N 1
ATOM 584 C CA . PRO A 1 84 ? -8.164 -6.026 -22.035 1.00 60.66 84 PRO A CA 1
ATOM 585 C C . PRO A 1 84 ? -9.353 -5.410 -21.308 1.00 60.66 84 PRO A C 1
ATOM 587 O O . PRO A 1 84 ? -9.133 -4.665 -20.354 1.00 60.66 84 PRO A O 1
ATOM 590 N N . ALA A 1 85 ? -10.556 -5.601 -21.862 1.00 55.38 85 ALA A N 1
ATOM 591 C CA . ALA A 1 85 ? -11.754 -4.818 -21.570 1.00 55.38 85 ALA A CA 1
ATOM 592 C C . ALA A 1 85 ? -11.957 -4.635 -20.062 1.00 55.38 85 ALA A C 1
ATOM 594 O O . ALA A 1 85 ? -12.528 -5.496 -19.404 1.00 55.38 85 ALA A O 1
ATOM 595 N N . GLY A 1 86 ? -11.440 -3.525 -19.525 1.00 46.66 86 GLY A N 1
ATOM 596 C CA . GLY A 1 86 ? -11.199 -3.362 -18.098 1.00 46.66 86 GLY A CA 1
ATOM 597 C C . GLY A 1 86 ? -10.311 -4.471 -17.515 1.00 46.66 86 GLY A C 1
ATOM 598 O O . GLY A 1 86 ? -10.632 -5.659 -17.535 1.00 46.66 86 GLY A O 1
ATOM 599 N N . VAL A 1 87 ? -9.261 -4.096 -16.787 1.00 48.25 87 VAL A N 1
ATOM 600 C CA . VAL A 1 87 ? -8.971 -4.895 -15.594 1.00 48.25 87 VAL A CA 1
ATOM 601 C C . VAL A 1 87 ? -10.207 -4.714 -14.725 1.00 48.25 87 VAL A C 1
ATOM 603 O O . VAL A 1 87 ? -10.350 -3.705 -14.038 1.00 48.25 87 VAL A O 1
ATOM 606 N N . SER A 1 88 ? -11.176 -5.617 -14.861 1.00 48.06 88 SER A N 1
ATOM 607 C CA . SER A 1 88 ? -12.332 -5.629 -13.987 1.00 48.06 88 SER A CA 1
ATOM 608 C C . SER A 1 88 ? -11.778 -5.578 -12.557 1.00 48.06 88 SER A C 1
ATOM 610 O O . SER A 1 88 ? -10.828 -6.305 -12.240 1.00 48.06 88 SER A O 1
ATOM 612 N N . PRO A 1 89 ? -12.329 -4.747 -11.655 1.00 51.12 89 PRO A N 1
ATOM 613 C CA . PRO A 1 89 ? -11.938 -4.757 -10.245 1.00 51.12 89 PRO A CA 1
ATOM 614 C C . PRO A 1 89 ? -12.138 -6.131 -9.555 1.00 51.12 89 PRO A C 1
ATOM 616 O O . PRO A 1 89 ? -11.899 -6.264 -8.359 1.00 51.12 89 PRO A O 1
ATOM 619 N N . ALA A 1 90 ? -12.516 -7.175 -10.302 1.00 50.56 90 ALA A N 1
ATOM 620 C CA . ALA A 1 90 ? -12.751 -8.560 -9.916 1.00 50.56 90 ALA A CA 1
ATOM 621 C C . ALA A 1 90 ? -11.542 -9.292 -9.293 1.00 50.56 90 ALA A C 1
ATOM 623 O O . ALA A 1 90 ? -11.687 -10.402 -8.785 1.00 50.56 90 ALA A O 1
ATOM 624 N N . ALA A 1 91 ? -10.348 -8.692 -9.281 1.00 59.34 91 ALA A N 1
ATOM 625 C CA . ALA A 1 91 ? -9.191 -9.215 -8.553 1.00 59.34 91 ALA A CA 1
ATOM 626 C C . ALA A 1 91 ? -8.938 -8.513 -7.204 1.00 59.34 91 ALA A C 1
ATOM 628 O O . ALA A 1 91 ? -7.887 -8.724 -6.594 1.00 59.34 91 ALA A O 1
ATOM 629 N N . LEU A 1 92 ? -9.850 -7.662 -6.732 1.00 71.38 92 LEU A N 1
ATOM 630 C CA . LEU A 1 92 ? -9.742 -7.071 -5.403 1.00 71.38 92 LEU A CA 1
ATOM 631 C C . LEU A 1 92 ? -10.306 -8.050 -4.371 1.00 71.38 92 LEU A C 1
ATOM 633 O O . LEU A 1 92 ? -11.491 -8.365 -4.354 1.00 71.38 92 LEU A O 1
ATOM 637 N N . ILE A 1 93 ? -9.432 -8.539 -3.501 1.00 83.12 93 ILE A N 1
ATOM 638 C CA . ILE A 1 93 ? -9.801 -9.292 -2.310 1.00 83.12 93 ILE A CA 1
ATOM 639 C C . ILE A 1 93 ? -10.387 -8.289 -1.315 1.00 83.12 93 ILE A C 1
ATOM 641 O O . ILE A 1 93 ? -9.759 -7.273 -1.013 1.00 83.12 93 ILE A O 1
ATOM 645 N N . ASN A 1 94 ? -11.583 -8.564 -0.801 1.00 86.62 94 ASN A N 1
ATOM 646 C CA . ASN A 1 94 ? -12.157 -7.770 0.275 1.00 86.62 94 ASN A CA 1
ATOM 647 C C . ASN A 1 94 ? -11.454 -8.128 1.594 1.00 86.62 94 ASN A C 1
ATOM 649 O O . ASN A 1 94 ? -11.617 -9.233 2.107 1.00 86.62 94 ASN A O 1
ATOM 653 N N . MET A 1 95 ? -10.664 -7.198 2.130 1.00 88.38 95 MET A N 1
ATOM 654 C CA . MET A 1 95 ? -10.003 -7.336 3.422 1.00 88.38 95 MET A CA 1
ATOM 655 C C . MET A 1 95 ? -10.705 -6.452 4.450 1.00 88.38 95 MET A C 1
ATOM 657 O O . MET A 1 95 ? -10.414 -5.261 4.553 1.00 88.38 95 MET A O 1
ATOM 661 N N . GLN A 1 96 ? -1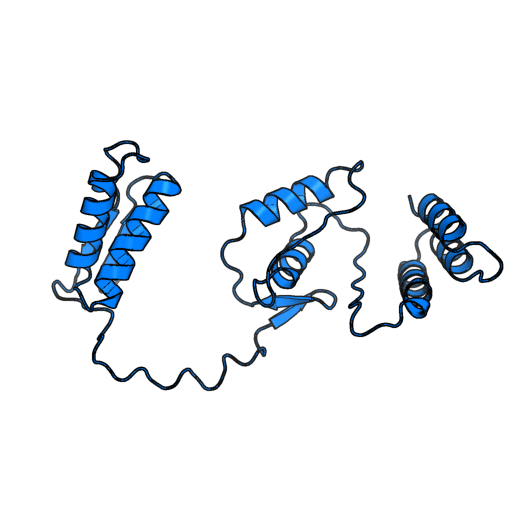1.634 -7.039 5.206 1.00 88.94 96 GLN A N 1
ATOM 662 C CA . GLN A 1 96 ? -12.404 -6.340 6.242 1.00 88.94 96 GLN A CA 1
ATOM 663 C C . GLN A 1 96 ? -13.099 -5.070 5.723 1.00 88.94 96 GLN A C 1
ATOM 665 O O . GLN A 1 96 ? -13.078 -4.041 6.378 1.00 88.94 96 GLN A O 1
ATOM 670 N N . GLY A 1 97 ? -13.669 -5.090 4.519 1.00 88.31 97 GLY A N 1
ATOM 671 C CA . GLY A 1 97 ? -14.325 -3.933 3.896 1.00 88.31 97 GLY A CA 1
ATOM 672 C C . GLY A 1 97 ? -13.399 -3.024 3.079 1.00 88.31 97 GLY A C 1
ATOM 673 O O . GLY A 1 97 ? -13.876 -2.047 2.501 1.00 88.31 97 GLY A O 1
ATOM 674 N N . LEU A 1 98 ? -12.096 -3.323 2.996 1.00 91.44 98 LEU A N 1
ATOM 675 C CA . LEU A 1 98 ? -11.135 -2.576 2.179 1.00 91.44 98 LEU A CA 1
ATOM 676 C C . LEU A 1 98 ? -10.654 -3.377 0.954 1.00 91.44 98 LEU A C 1
ATOM 678 O O . LEU A 1 98 ? -10.455 -4.588 1.045 1.00 91.44 98 LEU A O 1
ATOM 682 N N . PRO A 1 99 ? -10.404 -2.715 -0.192 1.00 90.25 99 PRO A N 1
ATOM 683 C CA . PRO A 1 99 ? -9.976 -3.388 -1.414 1.00 90.25 99 PRO A CA 1
ATOM 684 C C . PRO A 1 99 ? -8.475 -3.709 -1.405 1.00 90.25 99 PRO A C 1
ATOM 686 O O . PRO A 1 99 ? -7.632 -2.803 -1.388 1.00 90.25 99 PRO A O 1
ATOM 689 N N . LEU A 1 100 ? -8.130 -4.993 -1.505 1.00 91.50 100 LEU A N 1
ATOM 690 C CA . LEU A 1 100 ? -6.756 -5.469 -1.636 1.00 91.50 100 LEU A CA 1
ATOM 691 C C . LEU A 1 100 ? -6.500 -6.100 -3.017 1.00 91.50 100 LEU A C 1
ATOM 693 O O . LEU A 1 100 ? -7.051 -7.158 -3.313 1.00 91.50 100 LEU A O 1
ATOM 697 N N . PRO A 1 101 ? -5.615 -5.534 -3.851 1.00 86.75 101 PRO A N 1
ATOM 698 C CA . PRO A 1 101 ? -5.203 -6.167 -5.102 1.00 86.75 101 PRO A CA 1
ATOM 699 C C . PRO A 1 101 ? -4.546 -7.533 -4.878 1.00 86.75 101 PRO A C 1
ATOM 701 O O . PRO A 1 101 ? -3.704 -7.675 -3.988 1.00 86.75 101 PRO A O 1
ATOM 704 N N . ARG A 1 102 ? -4.864 -8.518 -5.735 1.00 83.75 102 ARG A N 1
ATOM 705 C CA . ARG A 1 102 ? -4.177 -9.830 -5.776 1.00 83.75 102 ARG A CA 1
ATOM 706 C C . ARG A 1 102 ? -2.655 -9.693 -5.807 1.00 83.75 102 ARG A C 1
ATOM 708 O O . ARG A 1 102 ? -1.948 -10.423 -5.114 1.00 83.75 102 ARG A O 1
ATOM 715 N N . HIS A 1 103 ? -2.160 -8.734 -6.583 1.00 85.56 103 HIS A N 1
ATOM 716 C CA . HIS A 1 103 ? -0.749 -8.383 -6.631 1.00 85.56 103 HIS A CA 1
ATOM 717 C C . HIS A 1 103 ? -0.555 -6.996 -6.031 1.00 85.56 103 HIS A C 1
ATOM 719 O O . HIS A 1 103 ? -0.968 -5.989 -6.599 1.00 85.56 103 HIS A O 1
ATOM 725 N N . PHE A 1 104 ? 0.075 -6.953 -4.861 1.00 89.12 104 PHE A N 1
ATOM 726 C CA . PHE A 1 104 ? 0.421 -5.715 -4.176 1.00 89.12 104 PHE A CA 1
ATOM 727 C C . PHE A 1 104 ? 1.922 -5.460 -4.330 1.00 89.12 104 PHE A C 1
ATOM 729 O O . PHE A 1 104 ? 2.732 -6.228 -3.804 1.00 89.12 104 PHE A O 1
ATOM 736 N N . VAL A 1 105 ? 2.288 -4.392 -5.040 1.00 88.19 105 VAL A N 1
ATOM 737 C CA . VAL A 1 105 ? 3.678 -4.058 -5.384 1.00 88.19 105 VAL A CA 1
ATOM 738 C C .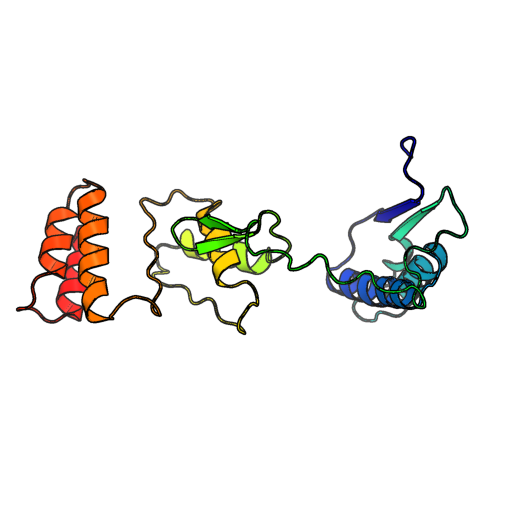 VAL A 1 105 ? 4.082 -2.731 -4.742 1.00 88.19 105 VAL A C 1
ATOM 740 O O . VAL A 1 105 ? 3.293 -1.791 -4.670 1.00 88.19 105 VAL A O 1
ATOM 743 N N . GLY A 1 106 ? 5.334 -2.649 -4.287 1.00 89.69 106 GLY A N 1
ATOM 744 C CA . GLY A 1 106 ? 5.899 -1.427 -3.715 1.00 89.69 106 GLY A CA 1
ATOM 745 C C . GLY A 1 106 ? 5.363 -1.099 -2.318 1.00 89.69 106 GLY A C 1
ATOM 746 O O . GLY A 1 106 ? 4.977 -1.986 -1.556 1.00 89.69 106 GLY A O 1
ATOM 747 N N . ARG A 1 107 ? 5.407 0.190 -1.963 1.00 94.69 107 ARG A N 1
ATOM 748 C CA . ARG A 1 107 ? 4.902 0.751 -0.692 1.00 94.69 107 ARG A CA 1
ATOM 749 C C . ARG A 1 107 ? 5.545 0.192 0.585 1.00 94.69 107 ARG A C 1
ATOM 751 O O . ARG A 1 107 ? 4.955 0.208 1.668 1.00 94.69 107 ARG A O 1
ATOM 758 N N . LYS A 1 108 ? 6.762 -0.356 0.465 1.00 94.00 108 LYS A N 1
ATOM 759 C CA . LYS A 1 108 ? 7.528 -0.874 1.609 1.00 94.00 108 LYS A CA 1
ATOM 760 C C . LYS A 1 108 ? 7.767 0.211 2.675 1.00 94.00 108 LYS A C 1
ATOM 762 O O . LYS A 1 108 ? 7.583 -0.126 3.845 1.00 94.00 108 LYS A O 1
ATOM 767 N N . PRO A 1 109 ? 8.150 1.462 2.339 1.00 95.06 109 PRO A N 1
ATOM 768 C CA . PRO A 1 109 ? 8.333 2.518 3.337 1.00 95.06 109 PRO A CA 1
ATOM 769 C C . PRO A 1 109 ? 7.066 2.791 4.155 1.00 95.06 109 PRO A C 1
ATOM 771 O O . PRO A 1 109 ? 7.119 2.766 5.382 1.00 95.06 109 PRO A O 1
ATOM 774 N N . GLU A 1 110 ? 5.924 2.938 3.488 1.00 96.19 110 GLU A N 1
ATOM 775 C CA . GLU A 1 110 ? 4.635 3.252 4.105 1.00 96.19 110 GLU A CA 1
ATOM 776 C C . GLU A 1 110 ? 4.147 2.096 4.983 1.00 96.19 110 GLU A C 1
ATOM 778 O O . GLU A 1 110 ? 3.758 2.305 6.130 1.00 96.19 110 GLU A O 1
ATOM 783 N N . LEU A 1 111 ? 4.249 0.850 4.502 1.00 96.44 111 LEU A N 1
ATOM 784 C CA . LEU A 1 111 ? 3.925 -0.325 5.317 1.00 96.44 111 LEU A CA 1
ATOM 785 C C . LEU A 1 111 ? 4.837 -0.446 6.542 1.00 96.44 111 LEU A C 1
ATOM 787 O O . LEU A 1 111 ? 4.369 -0.832 7.610 1.00 96.44 111 LEU A O 1
ATOM 791 N N . ARG A 1 112 ? 6.135 -0.134 6.423 1.00 95.69 112 ARG A N 1
ATOM 792 C CA . ARG A 1 112 ? 7.046 -0.134 7.579 1.00 95.69 112 ARG A CA 1
ATOM 793 C C . ARG A 1 112 ? 6.657 0.937 8.594 1.00 95.69 112 ARG A C 1
ATOM 795 O O . ARG A 1 112 ? 6.649 0.639 9.783 1.00 95.69 112 ARG A O 1
ATOM 802 N N . GLN A 1 113 ? 6.327 2.144 8.139 1.00 95.62 113 GLN A N 1
ATOM 803 C CA . GLN A 1 113 ? 5.896 3.237 9.010 1.00 95.62 113 GLN A CA 1
ATOM 804 C C . GLN A 1 113 ? 4.603 2.880 9.751 1.00 95.62 113 GLN A C 1
ATOM 806 O O . GLN A 1 113 ? 4.543 3.009 10.970 1.00 95.62 113 GLN A O 1
ATOM 811 N N . LEU A 1 114 ? 3.613 2.335 9.040 1.00 96.44 114 LEU A N 1
ATOM 812 C CA . LEU A 1 114 ? 2.344 1.909 9.628 1.00 96.44 114 LEU A CA 1
ATOM 813 C C . LEU A 1 114 ? 2.516 0.774 10.645 1.00 96.44 114 LEU A C 1
ATOM 815 O O . LEU A 1 114 ? 1.939 0.826 11.725 1.00 96.44 114 LEU A O 1
ATOM 819 N N . ARG A 1 115 ? 3.349 -0.230 10.348 1.00 96.00 115 ARG A N 1
ATOM 820 C CA . ARG A 1 115 ? 3.633 -1.321 11.298 1.00 96.00 115 ARG A CA 1
ATOM 821 C C . ARG A 1 115 ? 4.382 -0.856 12.540 1.00 96.00 115 ARG A C 1
ATOM 823 O O . ARG A 1 115 ? 4.179 -1.423 13.606 1.00 96.00 115 ARG A O 1
ATOM 830 N N . ARG A 1 116 ? 5.274 0.131 12.406 1.00 95.19 116 ARG A N 1
ATOM 831 C CA . ARG A 1 116 ? 5.946 0.745 13.559 1.00 95.19 116 ARG A CA 1
ATOM 832 C C . ARG A 1 116 ? 4.935 1.481 14.432 1.00 95.19 116 ARG A C 1
ATOM 834 O O . ARG A 1 116 ? 4.927 1.248 15.629 1.00 95.19 116 ARG A O 1
ATOM 841 N N . ALA A 1 117 ? 4.053 2.270 13.821 1.00 95.19 117 ALA A N 1
ATOM 842 C CA . ALA A 1 117 ? 2.986 2.965 14.532 1.00 95.19 117 ALA A CA 1
ATOM 843 C C . ALA A 1 117 ? 2.035 2.000 15.262 1.00 95.19 117 ALA A C 1
ATOM 845 O O . ALA A 1 117 ? 1.699 2.251 16.406 1.00 95.19 117 ALA A O 1
ATOM 846 N N . LEU A 1 118 ? 1.666 0.863 14.654 1.00 92.81 118 LEU A N 1
ATOM 847 C CA . LEU A 1 118 ? 0.825 -0.154 15.310 1.00 92.81 118 LEU A CA 1
ATOM 848 C C . LEU A 1 118 ? 1.456 -0.789 16.560 1.00 92.81 118 LEU A C 1
ATOM 850 O O . LEU A 1 118 ? 0.733 -1.311 17.398 1.00 92.81 118 LEU A O 1
ATOM 854 N N . ARG A 1 119 ? 2.789 -0.799 16.667 1.00 92.31 119 ARG A N 1
ATOM 855 C CA . ARG A 1 119 ? 3.508 -1.335 17.837 1.00 92.31 119 ARG A CA 1
ATOM 856 C C . ARG A 1 119 ? 3.665 -0.314 18.955 1.00 92.31 119 ARG A C 1
ATOM 858 O O . ARG A 1 119 ? 4.059 -0.684 20.055 1.00 92.31 119 ARG A O 1
ATOM 865 N N . ASP A 1 120 ? 3.453 0.958 18.647 1.00 92.56 120 ASP A N 1
ATOM 866 C CA . ASP A 1 120 ? 3.642 2.046 19.587 1.00 92.56 120 ASP A CA 1
ATOM 867 C C . ASP A 1 120 ? 2.312 2.364 20.274 1.00 92.56 120 ASP A C 1
ATOM 869 O O . ASP A 1 120 ? 1.429 2.995 19.696 1.00 92.56 120 ASP A O 1
ATOM 873 N N . ASN A 1 121 ? 2.182 1.954 21.538 1.00 85.81 121 ASN A N 1
ATOM 874 C CA . ASN A 1 121 ? 0.972 2.177 22.332 1.00 85.81 121 ASN A CA 1
ATOM 875 C C . ASN A 1 121 ? 0.652 3.667 22.564 1.00 85.81 121 ASN A C 1
ATOM 877 O O . ASN A 1 121 ? -0.475 3.982 22.966 1.00 85.81 121 ASN A O 1
ATOM 881 N N . GLN A 1 122 ? 1.599 4.583 22.320 1.00 90.44 122 GLN A N 1
ATOM 882 C CA . GLN A 1 122 ? 1.359 6.029 22.368 1.00 90.44 122 GLN A CA 1
ATOM 883 C C . GLN A 1 122 ? 0.650 6.540 21.106 1.00 90.44 122 GLN A C 1
ATOM 885 O O . GLN A 1 122 ? -0.042 7.559 21.151 1.00 90.44 122 GLN A O 1
ATOM 890 N N . VAL A 1 123 ? 0.754 5.827 19.982 1.00 92.56 123 VAL A N 1
ATOM 891 C CA . VAL A 1 123 ? 0.099 6.215 18.731 1.00 92.56 123 VAL A CA 1
ATOM 892 C C . VAL A 1 123 ? -1.345 5.720 18.728 1.00 92.56 123 VAL A C 1
ATOM 894 O O . VAL A 1 123 ? -1.626 4.542 18.540 1.00 92.56 123 VAL A O 1
ATOM 897 N N . LYS A 1 124 ? -2.295 6.646 18.899 1.00 88.44 124 LYS A N 1
ATOM 898 C CA . LYS A 1 124 ? -3.739 6.337 18.871 1.00 88.44 124 LYS A CA 1
ATOM 899 C C . LYS A 1 124 ? -4.375 6.454 17.484 1.00 88.44 124 LYS A C 1
ATOM 901 O O . LYS A 1 124 ? -5.453 5.914 17.261 1.00 88.44 124 LYS A O 1
ATOM 906 N N . ALA A 1 125 ? -3.732 7.162 16.553 1.00 92.88 125 ALA A N 1
ATOM 907 C CA . ALA A 1 125 ? -4.260 7.386 15.210 1.00 92.88 125 ALA A CA 1
ATOM 908 C C . ALA A 1 125 ? -3.144 7.587 14.179 1.00 92.88 125 ALA A C 1
ATOM 910 O O . ALA A 1 125 ? -2.115 8.198 14.466 1.00 92.88 125 ALA A O 1
ATOM 911 N N . VAL A 1 126 ? -3.384 7.124 12.948 1.00 95.31 126 VAL A N 1
ATOM 912 C CA . VAL A 1 126 ? -2.508 7.368 11.796 1.00 95.31 126 VAL A CA 1
ATOM 913 C C . VAL A 1 126 ? -3.338 7.807 10.595 1.00 95.31 126 VAL A C 1
ATOM 915 O O . VAL A 1 126 ? -4.350 7.192 10.267 1.00 95.31 126 VAL A O 1
ATOM 918 N N . PHE A 1 127 ? -2.879 8.849 9.901 1.00 96.06 127 PHE A N 1
ATOM 919 C CA . PHE A 1 127 ? -3.541 9.389 8.715 1.00 96.06 127 PHE A CA 1
ATOM 920 C C . PHE A 1 127 ? -2.784 9.003 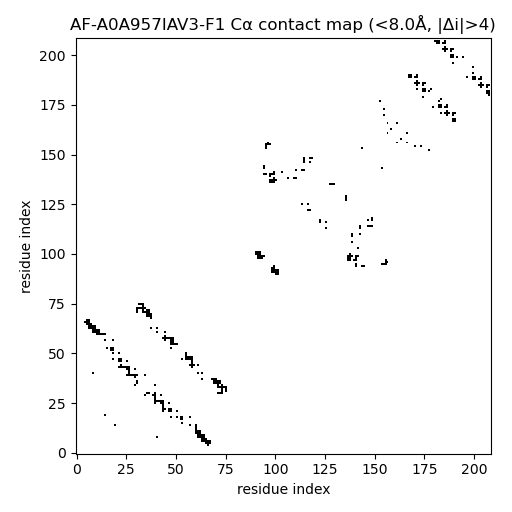7.441 1.00 96.06 127 PHE A C 1
ATOM 922 O O . PHE A 1 127 ? -1.624 9.371 7.268 1.00 96.06 127 PHE A O 1
ATOM 929 N N . VAL A 1 128 ? -3.456 8.321 6.510 1.00 95.69 128 VAL A N 1
ATOM 930 C CA . VAL A 1 128 ? -2.909 7.991 5.182 1.00 95.69 128 VAL A CA 1
ATOM 931 C C . VAL A 1 128 ? -3.519 8.932 4.141 1.00 95.69 128 VAL A C 1
ATOM 933 O O . VAL A 1 128 ? -4.705 8.839 3.830 1.00 95.69 128 VAL A O 1
ATOM 936 N N . ARG A 1 129 ? -2.713 9.850 3.594 1.00 94.31 129 ARG A N 1
ATOM 937 C CA . ARG A 1 129 ? -3.147 10.900 2.650 1.00 94.31 129 ARG A CA 1
ATOM 938 C C . ARG A 1 129 ? -2.558 10.701 1.251 1.00 94.31 129 ARG A C 1
ATOM 940 O O . ARG A 1 129 ? -1.577 9.988 1.079 1.00 94.31 129 ARG A O 1
ATOM 947 N N . GLY A 1 130 ? -3.193 11.301 0.245 1.00 89.81 130 GLY A N 1
ATOM 948 C CA . GLY A 1 130 ? -2.787 11.211 -1.163 1.00 89.81 130 GLY A CA 1
ATOM 949 C C . GLY A 1 130 ? -3.972 11.270 -2.129 1.00 89.81 130 GLY A C 1
ATOM 950 O O . GLY A 1 130 ? -5.128 11.152 -1.713 1.00 89.81 130 GLY A O 1
ATOM 951 N N . ILE A 1 131 ? -3.688 11.413 -3.422 1.00 89.25 131 ILE A N 1
ATOM 952 C CA . ILE A 1 131 ? -4.694 11.566 -4.487 1.00 89.25 131 ILE A CA 1
ATOM 953 C C . ILE A 1 131 ? -5.636 10.351 -4.613 1.00 89.25 131 ILE A C 1
ATOM 955 O O . ILE A 1 131 ? -5.351 9.259 -4.107 1.00 89.25 131 ILE A O 1
ATOM 959 N N . GLY A 1 132 ? -6.805 10.534 -5.234 1.00 86.62 132 GLY A N 1
ATOM 960 C CA . GLY A 1 132 ? -7.754 9.447 -5.516 1.00 86.62 132 GLY A CA 1
ATOM 961 C C . GLY A 1 132 ? -7.103 8.314 -6.322 1.00 86.62 132 GLY A C 1
ATOM 962 O O . GLY A 1 132 ? -6.186 8.555 -7.096 1.00 86.62 132 GLY A O 1
ATOM 963 N N . GLY A 1 133 ? -7.504 7.062 -6.089 1.00 85.19 133 GLY A N 1
ATOM 964 C CA . GLY A 1 133 ? -6.984 5.907 -6.842 1.00 85.19 133 GLY A CA 1
ATOM 965 C C . GLY A 1 133 ? -5.535 5.478 -6.550 1.00 85.19 133 GLY A C 1
ATOM 966 O O . GLY A 1 133 ? -5.165 4.365 -6.896 1.00 85.19 133 GLY A O 1
ATOM 967 N N . ILE A 1 134 ? -4.730 6.265 -5.825 1.00 87.94 134 ILE A N 1
ATOM 968 C CA . ILE A 1 134 ? -3.292 5.987 -5.586 1.00 87.94 134 ILE A CA 1
ATOM 969 C C . ILE A 1 134 ? -2.984 4.732 -4.736 1.00 87.94 134 ILE A C 1
ATOM 971 O O . ILE A 1 134 ? -1.820 4.402 -4.503 1.00 87.94 134 ILE A O 1
ATOM 975 N N . GLY A 1 135 ? -4.018 4.049 -4.230 1.00 90.81 135 GLY A N 1
ATOM 976 C CA . GLY A 1 135 ? -3.886 2.810 -3.455 1.00 90.81 135 GLY A CA 1
ATOM 977 C C . GLY A 1 135 ? -3.831 2.975 -1.931 1.00 90.81 135 GLY A C 1
ATOM 978 O O . GLY A 1 135 ? -3.424 2.041 -1.247 1.00 90.81 135 GLY A O 1
ATOM 979 N N . LYS A 1 136 ? -4.262 4.116 -1.369 1.00 95.06 136 LYS A N 1
ATOM 980 C CA . LYS A 1 136 ? -4.291 4.348 0.097 1.00 95.06 136 LYS A CA 1
ATOM 981 C C . LYS A 1 136 ? -5.021 3.235 0.852 1.00 95.06 136 LYS A C 1
ATOM 983 O O . LYS A 1 136 ? -4.448 2.609 1.739 1.00 95.06 136 LYS A O 1
ATOM 988 N N . SER A 1 137 ? -6.259 2.947 0.447 1.00 93.56 137 SER A N 1
ATOM 989 C CA . SER A 1 137 ? -7.078 1.890 1.051 1.00 93.56 137 SER A CA 1
ATOM 990 C C . SER A 1 137 ? -6.443 0.513 0.878 1.00 93.56 137 SER A C 1
ATOM 992 O O . SER A 1 137 ? -6.521 -0.309 1.782 1.00 93.56 137 SER A O 1
ATOM 994 N N . SER A 1 138 ? -5.745 0.277 -0.234 1.00 94.50 138 SER A N 1
ATOM 995 C CA . SER A 1 138 ? -5.039 -0.981 -0.486 1.00 94.50 138 SER A CA 1
ATOM 996 C C . SER A 1 138 ? -3.797 -1.157 0.387 1.00 94.50 138 SER A C 1
ATOM 998 O O . SER A 1 138 ? -3.511 -2.278 0.799 1.00 94.50 138 SER A O 1
ATOM 1000 N N . VAL A 1 139 ? -3.075 -0.079 0.718 1.00 95.88 139 VAL A N 1
ATOM 1001 C CA . VAL A 1 139 ? -1.965 -0.122 1.691 1.00 95.88 139 VAL A CA 1
ATOM 1002 C C . VAL A 1 139 ? -2.491 -0.504 3.077 1.00 95.88 139 VAL A C 1
ATOM 1004 O O . VAL A 1 139 ? -1.914 -1.375 3.723 1.00 95.88 139 VAL A O 1
ATOM 1007 N N . VAL A 1 140 ? -3.609 0.088 3.511 1.00 96.06 140 VAL A N 1
ATOM 1008 C CA . VAL A 1 140 ? -4.252 -0.249 4.795 1.00 96.06 140 VAL A CA 1
ATOM 1009 C C . VAL A 1 140 ? -4.795 -1.682 4.780 1.00 96.06 140 VAL A C 1
ATOM 1011 O O . VAL A 1 140 ? -4.548 -2.440 5.712 1.00 96.06 140 VAL A O 1
ATOM 1014 N N . ALA A 1 141 ? -5.435 -2.109 3.690 1.00 95.94 141 ALA A N 1
ATOM 1015 C CA . ALA A 1 141 ? -5.875 -3.493 3.512 1.00 95.94 141 ALA A CA 1
ATOM 1016 C C . ALA A 1 141 ? -4.696 -4.481 3.607 1.00 95.94 141 ALA A C 1
ATOM 1018 O O . ALA A 1 141 ? -4.788 -5.522 4.257 1.00 95.94 141 ALA A O 1
ATOM 1019 N N . ARG A 1 142 ? -3.545 -4.139 3.012 1.00 95.94 142 ARG A N 1
ATOM 1020 C CA . ARG A 1 142 ? -2.323 -4.953 3.080 1.00 95.94 142 ARG A CA 1
ATOM 1021 C C . ARG A 1 142 ? -1.709 -4.969 4.480 1.00 95.94 142 ARG A C 1
ATOM 1023 O O . ARG A 1 142 ? -1.134 -5.988 4.865 1.00 95.94 142 ARG A O 1
ATOM 1030 N N . LEU A 1 143 ? -1.822 -3.871 5.229 1.00 95.81 143 LEU A N 1
ATOM 1031 C CA . LEU A 1 143 ? -1.438 -3.803 6.638 1.00 95.81 143 LEU A CA 1
ATOM 1032 C C . LEU A 1 143 ? -2.307 -4.743 7.475 1.00 95.81 143 LEU A C 1
ATOM 1034 O O . LEU A 1 143 ? -1.750 -5.561 8.190 1.00 95.81 143 LEU A O 1
ATOM 1038 N N . ILE A 1 144 ? -3.632 -4.700 7.324 1.00 94.94 144 ILE A N 1
ATOM 1039 C CA . ILE A 1 144 ? -4.567 -5.589 8.035 1.00 94.94 144 ILE A CA 1
ATOM 1040 C C . ILE A 1 144 ? -4.303 -7.062 7.698 1.00 94.94 144 ILE A C 1
ATOM 1042 O O . ILE A 1 144 ? -4.343 -7.915 8.576 1.00 94.94 144 ILE A O 1
ATOM 1046 N N . GLN A 1 145 ? -3.988 -7.376 6.437 1.00 93.56 145 GLN A N 1
ATOM 1047 C CA . GLN A 1 145 ? -3.636 -8.741 6.035 1.00 93.56 145 GLN A CA 1
ATOM 1048 C C . GLN A 1 145 ? -2.322 -9.228 6.672 1.00 93.56 145 GLN A C 1
ATOM 1050 O O . GLN A 1 145 ? -2.152 -10.420 6.916 1.00 93.56 145 GLN A O 1
ATOM 1055 N N . ARG A 1 146 ? -1.352 -8.328 6.883 1.00 93.38 146 ARG A N 1
ATOM 1056 C CA . ARG A 1 146 ? -0.033 -8.642 7.462 1.00 93.38 146 ARG A CA 1
ATOM 1057 C C . ARG A 1 146 ? 0.395 -7.554 8.456 1.00 93.38 146 ARG A C 1
ATOM 1059 O O . ARG A 1 146 ? 1.303 -6.769 8.130 1.00 93.38 146 ARG A O 1
ATOM 1066 N N . PRO A 1 147 ? -0.225 -7.518 9.648 1.00 91.81 147 PRO A N 1
ATOM 1067 C CA . PRO A 1 147 ? -0.038 -6.436 10.614 1.00 91.81 147 PRO A CA 1
ATOM 1068 C C . PRO A 1 147 ? 1.341 -6.494 11.273 1.00 91.81 147 PRO A C 1
ATOM 1070 O O . PRO A 1 147 ? 1.945 -5.465 11.553 1.00 91.81 147 PRO A O 1
ATOM 1073 N N . GLY A 1 148 ? 1.914 -7.691 11.422 1.00 89.38 148 GLY A N 1
ATOM 1074 C CA . GLY A 1 148 ? 3.216 -7.877 12.071 1.00 89.38 148 GLY A CA 1
ATOM 1075 C C . GLY A 1 148 ? 3.171 -7.744 13.598 1.00 89.38 148 GLY A C 1
ATOM 1076 O O . GLY A 1 148 ? 4.228 -7.796 14.220 1.00 89.38 148 GLY A O 1
ATOM 1077 N N . THR A 1 149 ? 1.971 -7.582 14.153 1.00 90.00 149 THR A N 1
ATOM 1078 C CA . THR A 1 149 ? 1.556 -7.741 15.551 1.00 90.00 149 THR A CA 1
ATOM 1079 C C . THR A 1 149 ? 0.140 -8.322 15.556 1.00 90.00 149 THR A C 1
ATOM 1081 O O . THR A 1 149 ? -0.567 -8.162 14.556 1.00 90.00 149 THR A O 1
ATOM 1084 N N . PRO A 1 150 ? -0.285 -9.020 16.620 1.00 90.12 150 PRO A N 1
ATOM 1085 C CA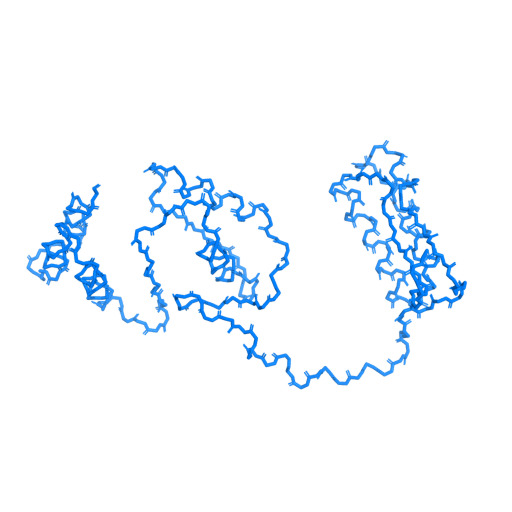 . PRO A 1 150 ? -1.684 -9.406 16.763 1.00 90.12 150 PRO A CA 1
ATOM 1086 C C . PRO A 1 150 ? -2.578 -8.159 16.810 1.00 90.12 150 PRO A C 1
ATOM 1088 O O . PRO A 1 150 ? -2.177 -7.122 17.337 1.00 90.12 150 PRO A O 1
ATOM 1091 N N . LEU A 1 151 ? -3.763 -8.266 16.212 1.00 89.94 151 LEU A N 1
ATOM 1092 C CA . LEU A 1 151 ? -4.839 -7.286 16.333 1.00 89.94 151 LEU A CA 1
ATOM 1093 C C . LEU A 1 151 ? -6.008 -7.989 17.018 1.00 89.94 151 LEU A C 1
ATOM 1095 O O . LEU A 1 151 ? -6.423 -9.045 16.540 1.00 89.94 151 LEU A O 1
ATOM 1099 N N . ASP A 1 152 ? -6.552 -7.397 18.078 1.00 88.62 152 ASP A N 1
ATOM 1100 C CA . ASP A 1 152 ? -7.690 -7.971 18.816 1.00 88.62 152 ASP A CA 1
ATOM 1101 C C . ASP A 1 152 ? -8.993 -7.912 18.005 1.00 88.62 152 ASP A C 1
ATOM 1103 O O . ASP A 1 152 ? -9.897 -8.727 18.168 1.00 88.62 152 ASP A O 1
ATOM 1107 N N . GLY A 1 153 ? -9.068 -6.974 17.058 1.00 90.25 153 GLY A N 1
ATOM 1108 C CA . GLY A 1 153 ? -10.151 -6.884 16.093 1.00 90.25 153 GLY A CA 1
ATOM 1109 C C . GLY A 1 153 ? -9.912 -5.794 15.053 1.00 90.25 153 GLY A C 1
ATOM 1110 O O . GLY A 1 153 ? -9.056 -4.924 15.210 1.00 90.25 153 GLY A O 1
ATOM 1111 N N . VAL A 1 154 ? -10.688 -5.837 13.969 1.00 93.94 154 VAL A N 1
ATOM 1112 C CA . VAL A 1 154 ? -10.653 -4.831 12.901 1.00 93.94 154 VAL A CA 1
ATOM 1113 C C . VAL A 1 154 ? -12.074 -4.422 12.542 1.00 93.94 154 VAL A C 1
ATOM 1115 O O . VAL A 1 154 ? -12.880 -5.265 12.158 1.00 93.94 154 VAL A O 1
ATOM 1118 N N . LEU A 1 155 ? -12.353 -3.121 12.617 1.00 94.31 155 LEU A N 1
ATOM 1119 C CA . LEU A 1 155 ? -13.591 -2.512 12.141 1.00 94.31 155 LEU A CA 1
ATOM 1120 C C . LEU A 1 155 ? -13.266 -1.491 11.051 1.00 94.31 155 LEU A C 1
ATOM 1122 O O . LEU A 1 155 ? -12.491 -0.562 11.273 1.00 94.31 155 LEU A O 1
ATOM 1126 N N . THR A 1 156 ? -13.906 -1.630 9.893 1.00 95.31 156 THR A N 1
ATOM 1127 C CA . THR A 1 156 ? -13.807 -0.653 8.803 1.00 95.31 156 THR A CA 1
ATOM 1128 C C . THR A 1 156 ? -15.104 0.123 8.673 1.00 95.31 156 THR A C 1
ATOM 1130 O O . THR A 1 156 ? -16.176 -0.453 8.492 1.00 95.31 156 THR A O 1
ATOM 1133 N N . ILE A 1 157 ? -14.992 1.450 8.682 1.00 93.69 157 ILE A N 1
ATOM 1134 C CA . ILE A 1 157 ? -16.110 2.363 8.458 1.00 93.69 157 ILE A CA 1
ATOM 1135 C C . ILE A 1 157 ? -15.832 3.153 7.181 1.00 93.69 157 ILE A C 1
ATOM 1137 O O . ILE A 1 157 ? -14.904 3.961 7.115 1.00 93.69 157 ILE A O 1
ATOM 1141 N N . ARG A 1 158 ? -16.634 2.910 6.140 1.00 90.56 158 ARG A N 1
ATOM 1142 C CA . ARG A 1 158 ? -16.584 3.680 4.894 1.00 90.56 158 ARG A CA 1
ATOM 1143 C C . ARG A 1 158 ? -17.410 4.948 5.074 1.00 90.56 158 ARG A C 1
ATOM 1145 O O . ARG A 1 158 ? -18.621 4.920 4.915 1.00 90.56 158 ARG A O 1
ATOM 1152 N N . GLY A 1 159 ? -16.750 6.058 5.399 1.00 88.81 159 GLY A N 1
ATOM 1153 C CA . GLY A 1 159 ? -17.431 7.321 5.719 1.00 88.81 159 GLY A CA 1
ATOM 1154 C C . GLY A 1 159 ? -18.296 7.918 4.599 1.00 88.81 159 GLY A C 1
ATOM 1155 O O . GLY A 1 159 ? -19.095 8.795 4.875 1.00 88.81 159 GLY A O 1
ATOM 1156 N N . HIS A 1 160 ? -18.170 7.452 3.352 1.00 87.94 160 HIS A N 1
ATOM 1157 C CA . HIS A 1 160 ? -19.049 7.862 2.246 1.00 87.94 160 HIS A CA 1
ATOM 1158 C C . HIS A 1 160 ? -20.316 6.996 2.115 1.00 87.94 160 HIS A C 1
ATOM 1160 O O . HIS A 1 160 ? -21.138 7.255 1.246 1.00 87.94 160 HIS A O 1
ATOM 1166 N N . GLU A 1 161 ? -20.463 5.958 2.942 1.00 89.75 161 GLU A N 1
ATOM 1167 C CA . GLU A 1 161 ? -21.588 5.012 2.911 1.00 89.75 161 GLU A CA 1
ATOM 1168 C C . GLU A 1 161 ? -22.354 4.949 4.237 1.00 89.75 161 GLU A C 1
ATOM 1170 O O . GLU A 1 161 ? -23.232 4.106 4.408 1.00 89.75 161 GLU A O 1
ATOM 1175 N N . VAL A 1 162 ? -21.958 5.753 5.222 1.00 90.81 162 VAL A N 1
ATOM 1176 C CA . VAL A 1 162 ? -22.459 5.672 6.595 1.00 90.81 162 VAL A CA 1
ATOM 1177 C C . VAL A 1 162 ? -22.744 7.080 7.080 1.00 90.81 162 VAL A C 1
ATOM 1179 O O . VAL A 1 162 ? -21.873 7.943 6.966 1.00 90.81 162 VAL A O 1
ATOM 1182 N N . ASP A 1 163 ? -23.937 7.298 7.632 1.00 91.31 163 ASP A N 1
ATOM 1183 C CA . ASP A 1 163 ? -24.245 8.543 8.326 1.00 91.31 163 ASP A CA 1
ATOM 1184 C C . ASP A 1 163 ? -23.349 8.662 9.566 1.00 91.31 163 ASP A C 1
ATOM 1186 O O . ASP A 1 163 ? -23.103 7.685 10.279 1.00 91.31 163 ASP A O 1
ATOM 1190 N N . ALA A 1 164 ? -22.839 9.860 9.842 1.00 87.19 164 ALA A N 1
ATOM 1191 C CA . ALA A 1 164 ? -22.003 10.099 11.012 1.00 87.19 164 ALA A CA 1
ATOM 1192 C C . ALA A 1 164 ? -22.700 9.684 12.322 1.00 87.19 164 ALA A C 1
ATOM 1194 O O . ALA A 1 164 ? -22.031 9.226 13.253 1.00 87.19 164 ALA A O 1
ATOM 1195 N N . LEU A 1 165 ? -24.032 9.788 12.381 1.00 88.00 165 LEU A N 1
ATOM 1196 C CA . LEU A 1 165 ? -24.838 9.391 13.535 1.00 88.00 165 LEU A CA 1
ATOM 1197 C C . LEU A 1 165 ? -24.900 7.869 13.745 1.00 88.00 165 LEU A C 1
ATOM 1199 O O . LEU A 1 165 ? -25.107 7.429 14.876 1.00 88.00 165 LEU A O 1
ATOM 1203 N N . ASP A 1 166 ? -24.633 7.067 12.710 1.00 90.88 166 ASP A N 1
ATOM 1204 C CA . ASP A 1 166 ? -24.631 5.598 12.780 1.00 90.88 166 ASP A CA 1
ATOM 1205 C C . ASP A 1 166 ? -23.278 5.014 13.221 1.00 90.88 166 ASP A C 1
ATOM 1207 O O . ASP A 1 166 ? -23.167 3.826 13.544 1.00 90.88 166 ASP A O 1
ATOM 1211 N N . ILE A 1 167 ? -22.216 5.826 13.249 1.00 92.06 167 ILE A N 1
ATOM 1212 C CA . ILE A 1 167 ? -20.865 5.384 13.630 1.00 92.06 167 ILE A CA 1
ATOM 1213 C C . ILE A 1 167 ? -20.824 4.778 15.047 1.00 92.06 167 ILE A C 1
ATOM 1215 O O . ILE A 1 167 ? -20.259 3.688 15.194 1.00 92.06 167 ILE A O 1
ATOM 1219 N N . PRO A 1 168 ? -21.424 5.399 16.088 1.00 92.94 168 PRO A N 1
ATOM 1220 C CA . PRO A 1 168 ? -21.466 4.817 17.430 1.00 92.94 168 PRO A CA 1
ATOM 1221 C C . PRO A 1 168 ? -22.163 3.455 17.466 1.00 92.94 168 PRO A C 1
ATOM 1223 O O . PRO A 1 168 ? -21.706 2.563 18.177 1.00 92.94 168 PRO A O 1
ATOM 1226 N N . LEU A 1 169 ? -23.218 3.267 16.664 1.00 93.31 169 LEU A N 1
ATOM 1227 C CA . LEU A 1 169 ? -23.926 1.992 16.570 1.00 93.31 169 LEU A CA 1
ATOM 1228 C C . LEU A 1 169 ? -23.031 0.896 15.993 1.00 93.31 169 LEU A C 1
ATOM 1230 O O . LEU A 1 169 ? -22.929 -0.181 16.576 1.00 93.31 169 LEU A O 1
ATOM 1234 N N . LYS A 1 170 ? -22.306 1.183 14.906 1.00 94.25 170 LYS A N 1
ATOM 1235 C CA . LYS A 1 170 ? -21.356 0.223 14.321 1.00 94.25 170 LYS A CA 1
ATOM 1236 C C . LYS A 1 170 ? -20.235 -0.157 15.288 1.00 94.25 170 LYS A C 1
ATOM 1238 O O . LYS A 1 170 ? -19.868 -1.329 15.357 1.00 94.25 170 LYS A O 1
ATOM 1243 N N . LEU A 1 171 ? -19.712 0.810 16.044 1.00 94.06 171 LEU A N 1
ATOM 1244 C CA . LEU A 1 171 ? -18.708 0.561 17.084 1.00 94.06 171 LEU A CA 1
ATOM 1245 C C . LEU A 1 171 ? -19.268 -0.308 18.216 1.00 94.06 171 LEU A C 1
ATOM 1247 O O . LEU A 1 171 ? -18.629 -1.280 18.609 1.00 94.06 171 LEU A O 1
ATOM 1251 N N . ALA A 1 172 ? -20.468 0.005 18.705 1.00 94.75 172 ALA A N 1
ATOM 1252 C CA . ALA A 1 172 ? -21.122 -0.747 19.769 1.00 94.75 172 ALA A CA 1
ATOM 1253 C C . ALA A 1 172 ? -21.380 -2.206 19.361 1.00 94.75 172 ALA A C 1
ATOM 1255 O O . ALA A 1 172 ? -21.012 -3.118 20.102 1.00 94.75 172 ALA A O 1
ATOM 1256 N N . SER A 1 173 ? -21.927 -2.441 18.163 1.00 94.88 173 SE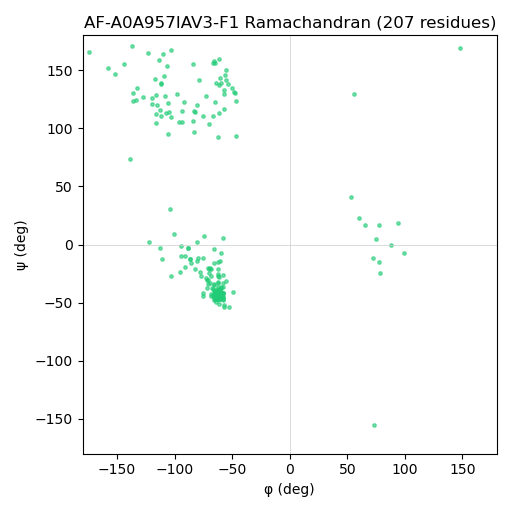R A N 1
ATOM 1257 C CA . SER A 1 173 ? -22.146 -3.795 17.641 1.00 94.88 173 SER A CA 1
ATOM 1258 C C . SER A 1 173 ? -20.839 -4.569 17.463 1.00 94.88 173 SER A C 1
ATOM 1260 O O . SER A 1 173 ? -20.782 -5.759 17.768 1.00 94.88 173 SER A O 1
ATOM 1262 N N . PHE A 1 174 ? -19.775 -3.903 17.007 1.00 95.19 174 PHE A N 1
ATOM 1263 C CA . PHE A 1 174 ? -18.456 -4.517 16.880 1.00 95.19 174 PHE A CA 1
ATOM 1264 C C . PHE A 1 174 ? -17.882 -4.941 18.236 1.00 95.19 174 PHE A C 1
ATOM 1266 O O . PHE A 1 174 ? -17.433 -6.075 18.369 1.00 95.19 174 PHE A O 1
ATOM 1273 N N . LEU A 1 175 ? -17.940 -4.069 19.247 1.00 94.56 175 LEU A N 1
ATOM 1274 C CA . LEU A 1 175 ? -17.470 -4.386 20.599 1.00 94.56 175 LEU A CA 1
ATOM 1275 C C . LEU A 1 175 ? -18.278 -5.534 21.219 1.00 94.56 175 LEU A C 1
ATOM 1277 O O . LEU A 1 175 ? -17.688 -6.487 21.727 1.00 94.56 175 LEU A O 1
ATOM 1281 N N . GLN A 1 176 ? -19.611 -5.489 21.124 1.00 92.81 176 GLN A N 1
ATOM 1282 C CA . GLN A 1 176 ? -20.490 -6.556 21.621 1.00 92.81 176 GLN A CA 1
ATOM 1283 C C . GLN A 1 176 ? -20.182 -7.908 20.970 1.00 92.81 176 GLN A C 1
ATOM 1285 O O . GLN A 1 176 ? -20.127 -8.921 21.664 1.00 92.81 176 GLN A O 1
ATOM 1290 N N . GLY A 1 177 ? -19.929 -7.922 19.657 1.00 91.56 177 GLY A N 1
ATOM 1291 C CA . GLY A 1 177 ? -19.627 -9.141 18.906 1.00 91.56 177 GLY A CA 1
ATOM 1292 C C . GLY A 1 177 ? -18.312 -9.828 19.290 1.00 91.56 177 GLY A C 1
ATOM 1293 O O . GLY A 1 177 ? -18.131 -10.994 18.956 1.00 91.56 177 GLY A O 1
ATOM 1294 N N . GLN A 1 178 ? -17.401 -9.146 19.994 1.00 91.12 178 GLN A N 1
ATOM 1295 C CA . GLN A 1 178 ? -16.125 -9.732 20.423 1.00 91.12 178 GLN A CA 1
ATOM 1296 C C . GLN A 1 178 ? -16.227 -10.569 21.703 1.00 91.12 178 GLN A C 1
ATOM 1298 O O . GLN A 1 178 ? -15.351 -11.394 21.950 1.00 91.12 178 GLN A O 1
ATOM 1303 N N . GLY A 1 179 ? -17.259 -10.357 22.529 1.00 87.12 179 GLY A N 1
ATOM 1304 C CA . GLY A 1 179 ? -17.479 -11.138 23.753 1.00 87.12 179 GLY A CA 1
ATOM 1305 C C . GLY A 1 179 ? -16.419 -10.970 24.852 1.00 87.12 179 GLY A C 1
ATOM 1306 O O . GLY A 1 179 ? -16.351 -11.802 25.752 1.00 87.12 179 GLY A O 1
ATOM 1307 N N . GLN A 1 180 ? -15.593 -9.922 24.796 1.00 90.75 180 GLN A N 1
ATOM 1308 C CA . GLN A 1 180 ? -14.559 -9.652 25.799 1.00 90.75 180 GLN A CA 1
ATOM 1309 C C . GLN A 1 180 ? -15.117 -8.897 27.023 1.00 90.75 180 GLN A C 1
ATOM 1311 O O . GLN A 1 180 ? -16.121 -8.176 26.907 1.00 90.75 180 GLN A O 1
ATOM 1316 N N . PRO A 1 181 ? -14.472 -9.015 28.201 1.00 91.81 181 PRO A N 1
ATOM 1317 C CA . PRO A 1 181 ? -14.832 -8.241 29.388 1.00 91.81 181 PRO A CA 1
ATOM 1318 C C . PRO A 1 181 ? -14.820 -6.734 29.102 1.00 91.81 181 PRO A C 1
ATOM 1320 O O . PRO A 1 181 ? -13.987 -6.243 28.352 1.00 91.81 181 PRO A O 1
ATOM 1323 N N . GLY A 1 182 ? -15.767 -5.985 29.670 1.00 91.69 182 GLY A N 1
ATOM 1324 C CA . GLY A 1 182 ? -15.854 -4.528 29.485 1.00 91.69 182 GLY A CA 1
ATOM 1325 C C . GLY A 1 182 ? -16.469 -4.069 28.154 1.00 91.69 182 GLY A C 1
ATOM 1326 O O . GLY A 1 182 ? -17.090 -3.005 28.115 1.00 91.69 182 GLY A O 1
ATOM 1327 N N . HIS A 1 183 ? -16.436 -4.883 27.092 1.00 94.25 183 HIS A N 1
ATOM 1328 C CA . HIS A 1 183 ? -16.908 -4.477 25.759 1.00 94.25 183 HIS A CA 1
ATOM 1329 C C . HIS A 1 183 ? -18.422 -4.238 25.703 1.00 94.25 183 HIS A C 1
ATOM 1331 O O . HIS A 1 183 ? -18.874 -3.280 25.077 1.00 94.25 183 HIS A O 1
ATOM 1337 N N . ALA A 1 184 ? -19.218 -5.059 26.394 1.00 93.69 184 ALA A N 1
ATOM 1338 C CA . ALA A 1 184 ? -20.668 -4.864 26.476 1.00 93.69 184 ALA A CA 1
ATOM 1339 C C . ALA A 1 184 ? -21.038 -3.560 27.208 1.00 93.69 184 ALA A C 1
ATOM 1341 O O . ALA A 1 184 ? -21.948 -2.845 26.787 1.00 93.69 184 ALA A O 1
ATOM 1342 N N . ALA A 1 185 ? -20.306 -3.222 28.275 1.00 94.62 185 ALA A N 1
ATOM 1343 C CA . ALA A 1 185 ? -20.497 -1.976 29.012 1.00 94.62 185 ALA A CA 1
ATOM 1344 C C . ALA A 1 185 ? -20.073 -0.761 28.171 1.00 94.62 185 ALA A C 1
ATOM 1346 O O . ALA A 1 185 ? -20.823 0.210 28.080 1.00 94.62 185 ALA A O 1
ATOM 1347 N N . ALA A 1 186 ? -18.923 -0.846 27.494 1.00 94.75 186 ALA A N 1
ATOM 1348 C CA . ALA A 1 186 ? -18.442 0.177 26.569 1.00 94.75 186 ALA A CA 1
ATOM 1349 C C . ALA A 1 186 ? -19.438 0.432 25.425 1.00 94.75 186 ALA A C 1
ATOM 1351 O O . ALA A 1 186 ? -19.746 1.582 25.116 1.00 94.75 186 ALA A O 1
ATOM 1352 N N . ALA A 1 187 ? -20.001 -0.629 24.841 1.00 95.06 187 ALA A N 1
ATOM 1353 C CA . ALA A 1 187 ? -21.006 -0.536 23.789 1.00 95.06 187 ALA A CA 1
ATOM 1354 C C . ALA A 1 187 ? -22.293 0.161 24.256 1.00 95.06 187 ALA A C 1
ATOM 1356 O O . ALA A 1 187 ? -22.768 1.077 23.588 1.00 95.06 187 ALA A O 1
ATOM 1357 N N . SER A 1 188 ? -22.829 -0.214 25.421 1.00 94.56 188 SER A N 1
ATOM 1358 C CA . SER A 1 188 ? -23.997 0.458 26.010 1.00 94.56 188 SER A CA 1
ATOM 1359 C C . SER A 1 188 ? -23.730 1.942 26.270 1.00 94.56 188 SER A C 1
ATOM 1361 O O . SER A 1 188 ? -24.599 2.784 26.055 1.00 94.56 188 SER A O 1
ATOM 1363 N N . LEU A 1 189 ? -22.508 2.275 26.689 1.00 94.94 189 LEU A N 1
ATOM 1364 C CA . LEU A 1 189 ? -22.096 3.640 26.989 1.00 94.94 189 LEU A CA 1
ATOM 1365 C C . LEU A 1 189 ? -21.951 4.492 25.714 1.00 94.94 189 LEU A C 1
ATOM 1367 O O . LEU A 1 189 ? -22.380 5.645 25.703 1.00 94.94 189 LEU A O 1
ATOM 1371 N N . LEU A 1 190 ? -21.447 3.918 24.614 1.00 94.12 190 LEU A N 1
ATOM 1372 C CA . LEU A 1 190 ? -21.423 4.564 23.292 1.00 94.12 190 LEU A CA 1
ATOM 1373 C C . LEU A 1 190 ? -22.824 4.887 22.755 1.00 94.12 190 LEU A C 1
ATOM 1375 O O . LEU A 1 190 ? -22.966 5.832 21.978 1.00 94.12 190 LEU A O 1
ATOM 1379 N N . LEU A 1 191 ? -23.842 4.121 23.155 1.00 94.25 191 LEU A N 1
ATOM 1380 C CA . LEU A 1 191 ? -25.229 4.295 22.718 1.00 94.25 191 LEU A CA 1
ATOM 1381 C C . LEU A 1 191 ? -26.056 5.215 23.629 1.00 94.25 191 LEU A C 1
ATOM 1383 O O . LEU A 1 191 ? -27.152 5.610 23.236 1.00 94.25 191 LEU A O 1
ATOM 1387 N N . ASP A 1 192 ? -25.552 5.606 24.806 1.00 93.12 192 ASP A N 1
ATOM 1388 C CA . ASP A 1 192 ? -26.277 6.510 25.707 1.00 93.12 192 ASP A CA 1
ATOM 1389 C C . ASP A 1 192 ? -26.333 7.921 25.103 1.00 93.12 192 ASP A C 1
ATOM 1391 O O . ASP A 1 192 ? -25.343 8.657 25.084 1.00 93.12 192 ASP A O 1
ATOM 1395 N N . SER A 1 193 ? -27.494 8.286 24.558 1.00 88.75 193 SER A N 1
ATOM 1396 C CA . SER A 1 193 ? -27.751 9.584 23.922 1.00 88.75 193 SER A CA 1
ATOM 1397 C C . SER A 1 193 ? -27.930 10.727 24.920 1.00 88.75 193 SER A C 1
ATOM 1399 O O . SER A 1 193 ? -27.921 11.887 24.522 1.00 88.75 193 SER A O 1
ATOM 1401 N N . ARG A 1 194 ? -28.068 10.426 26.218 1.00 92.06 194 ARG A N 1
ATOM 1402 C CA . ARG A 1 194 ? -28.217 11.439 27.277 1.00 92.06 194 ARG A CA 1
ATOM 1403 C C . ARG A 1 194 ? -26.881 12.060 27.685 1.00 92.06 194 ARG A C 1
ATOM 1405 O O . ARG A 1 194 ? -26.865 13.025 28.443 1.00 92.06 194 ARG A O 1
ATOM 1412 N N . ARG A 1 195 ? -25.763 11.481 27.240 1.00 88.88 195 ARG A N 1
ATOM 1413 C CA . ARG A 1 195 ? -24.401 11.923 27.558 1.00 88.88 195 ARG A CA 1
ATOM 1414 C C . ARG A 1 195 ? -23.760 12.608 26.362 1.00 88.88 195 ARG A C 1
ATOM 1416 O O . ARG A 1 195 ? -24.054 12.285 25.214 1.00 88.88 195 ARG A O 1
ATOM 1423 N N . ASP A 1 196 ? -22.818 13.496 26.656 1.00 91.81 196 ASP A N 1
ATOM 1424 C CA . ASP A 1 196 ? -21.979 14.118 25.637 1.00 91.81 196 ASP A CA 1
ATOM 1425 C C . ASP A 1 196 ? -21.222 13.054 24.799 1.00 91.81 196 ASP A C 1
ATOM 1427 O O . ASP A 1 196 ? -20.621 12.134 25.378 1.00 91.81 196 ASP A O 1
ATOM 1431 N N . PRO A 1 197 ? -21.218 13.158 23.452 1.00 88.75 197 PRO A N 1
ATOM 1432 C CA . PRO A 1 197 ? -20.577 12.184 22.574 1.00 88.75 197 PRO A CA 1
ATOM 1433 C C . PRO A 1 197 ? -19.079 11.966 22.809 1.00 88.75 197 PRO A C 1
ATOM 1435 O O . PRO A 1 197 ? -18.609 10.832 22.686 1.00 88.75 197 PRO A O 1
ATOM 1438 N N . ALA A 1 198 ? -18.321 13.013 23.143 1.00 89.94 198 ALA A N 1
ATOM 1439 C CA . ALA A 1 198 ? -16.886 12.890 23.374 1.00 89.94 198 ALA A CA 1
ATOM 1440 C C . ALA A 1 198 ? -16.614 12.225 24.728 1.00 89.94 198 ALA A C 1
ATOM 1442 O O . ALA A 1 198 ? -15.813 11.291 24.812 1.00 89.94 198 ALA A O 1
ATOM 1443 N N . SER A 1 199 ? -17.342 12.645 25.766 1.00 91.81 199 SER A N 1
ATOM 1444 C CA . SER A 1 199 ? -17.242 12.066 27.108 1.00 91.81 199 SER A CA 1
ATOM 1445 C C . SER A 1 199 ? -17.543 10.566 27.105 1.00 91.81 199 SER A C 1
ATO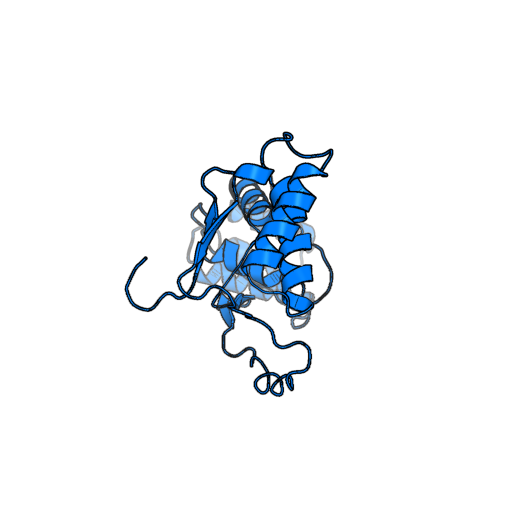M 1447 O O . SER A 1 199 ? -16.777 9.770 27.656 1.00 91.81 199 SER A O 1
ATOM 1449 N N . ARG A 1 200 ? -18.619 10.151 26.421 1.00 92.81 200 ARG A N 1
ATOM 1450 C CA . ARG A 1 200 ? -18.976 8.731 26.340 1.00 92.81 200 ARG A CA 1
ATOM 1451 C C . ARG A 1 200 ? -17.949 7.913 25.542 1.00 92.81 200 ARG A C 1
ATOM 1453 O O . ARG A 1 200 ? -17.609 6.808 25.944 1.00 92.81 200 ARG A O 1
ATOM 1460 N N . ALA A 1 201 ? -17.379 8.459 24.465 1.00 90.50 201 ALA A N 1
ATOM 1461 C CA . ALA A 1 201 ? -16.328 7.775 23.708 1.00 90.50 201 ALA A CA 1
ATOM 1462 C C . ALA A 1 201 ? -15.052 7.560 24.543 1.00 90.50 201 ALA A C 1
ATOM 1464 O O . ALA A 1 201 ? -14.472 6.476 24.509 1.00 90.50 201 ALA A O 1
ATOM 1465 N N . GLN A 1 202 ? -14.644 8.558 25.334 1.00 91.44 202 GLN A N 1
ATOM 1466 C CA . GLN A 1 202 ? -13.484 8.450 26.228 1.00 91.44 202 GLN A CA 1
ATOM 1467 C C . GLN A 1 202 ? -13.699 7.411 27.335 1.00 91.44 202 GLN A C 1
ATOM 1469 O O . GLN A 1 202 ? -12.824 6.584 27.582 1.00 91.44 202 GLN A O 1
ATOM 1474 N N . GLN A 1 203 ? -14.872 7.417 27.974 1.00 92.62 203 GLN A N 1
ATOM 1475 C CA . GLN A 1 203 ? -15.213 6.438 29.010 1.00 92.62 203 GLN A CA 1
ATOM 1476 C C . GLN A 1 203 ? -15.304 5.017 28.442 1.00 92.62 203 GLN A C 1
ATOM 1478 O O . GLN A 1 203 ? -14.797 4.082 29.052 1.00 92.62 203 GLN A O 1
ATOM 1483 N N . ALA A 1 204 ? -15.900 4.851 27.257 1.00 93.06 204 ALA A N 1
ATOM 1484 C CA . ALA A 1 204 ? -15.962 3.560 26.581 1.00 93.06 204 ALA A CA 1
ATOM 1485 C C . ALA A 1 204 ? -14.559 3.038 26.229 1.00 93.06 204 ALA A C 1
ATOM 1487 O O . ALA A 1 204 ? -14.288 1.859 26.426 1.00 93.06 204 ALA A O 1
ATOM 1488 N N . ALA A 1 205 ? -13.651 3.910 25.776 1.00 90.62 205 ALA A N 1
ATOM 1489 C CA . ALA A 1 205 ? -12.268 3.534 25.489 1.00 90.62 205 ALA A CA 1
ATOM 1490 C C . ALA A 1 205 ? -11.513 3.050 26.740 1.00 90.62 205 ALA A C 1
ATOM 1492 O O . ALA A 1 205 ? -10.738 2.105 26.645 1.00 90.62 205 ALA A O 1
ATOM 1493 N N . ALA A 1 206 ? -11.769 3.642 27.911 1.00 91.31 206 ALA A N 1
ATOM 1494 C CA . ALA A 1 206 ? -11.153 3.220 29.172 1.00 91.31 206 ALA A CA 1
ATOM 1495 C C . ALA A 1 206 ? -11.624 1.837 29.665 1.00 91.31 206 ALA A C 1
ATOM 1497 O O . ALA A 1 206 ? -10.937 1.217 30.465 1.00 91.31 206 ALA A O 1
ATOM 1498 N N . LEU A 1 207 ? -12.783 1.356 29.201 1.00 91.44 207 LEU A N 1
ATOM 1499 C CA . LEU A 1 207 ? -13.323 0.031 29.538 1.00 91.44 207 LEU A CA 1
ATOM 1500 C C . LEU A 1 207 ? -12.810 -1.092 28.621 1.00 91.44 207 LEU A C 1
ATOM 1502 O O . LEU A 1 207 ? -13.066 -2.260 28.901 1.00 91.44 207 LEU A O 1
ATOM 1506 N N . VAL A 1 208 ? -12.165 -0.730 27.508 1.00 87.88 208 VAL A N 1
ATOM 1507 C CA . VAL A 1 208 ? -11.662 -1.642 26.461 1.00 87.88 208 VAL A CA 1
ATOM 1508 C C . VAL A 1 208 ? -10.123 -1.689 26.442 1.00 87.88 208 VAL A C 1
ATOM 1510 O O . VAL A 1 208 ? -9.546 -2.540 25.771 1.00 87.88 208 VAL A O 1
ATOM 1513 N N . ALA A 1 209 ? -9.466 -0.764 27.150 1.00 75.69 209 ALA A N 1
ATOM 1514 C CA . ALA A 1 209 ? -8.012 -0.698 27.306 1.00 75.69 209 ALA A CA 1
ATOM 1515 C C . ALA A 1 209 ? -7.503 -1.705 28.345 1.00 75.69 209 ALA A C 1
ATOM 1517 O O . ALA A 1 209 ? -6.398 -2.244 28.110 1.00 75.69 209 ALA A O 1
#

Foldseek 3Di:
DPPPDFKDKDFQDDWDPVLVVQLCVQLVVCLLVQAFNVVSLQSSLVSSCPDPPTPNPSSVGIDMDGPPRRDRPDDNPDDPDDDPPDPPLVQFDQQQNFTAHPDDDDPPVVLVVQLVLVVDPVRPDDDQDDDPPPCSSNSVSVCSVPVVDDDLDDHDDDPVVDDPVCVLVSQLVRLVVSPDFLSPVLSVLSPPPVDDNVVSNVVSVVSVD

pLDDT: mean 89.01, std 9.87, range [46.66, 97.75]

Mean predicted aligned error: 12.47 Å